Protein AF-A0A936SMM0-F1 (afdb_monomer)

Nearest PDB structures (foldseek):
  5tkv-assembly1_B  TM=9.166E-01  e=1.278E-22  Escherichia coli K-12
  2ad5-assembly3_B  TM=8.742E-01  e=2.600E-23  Escherichia coli K-12
  2v4u-assembly1_A  TM=8.951E-01  e=6.344E-23  Homo sapiens
  5u03-assembly1_A-1  TM=9.067E-01  e=3.119E-22  Homo sapiens
  6l6z-assembly1_C  TM=9.143E-01  e=3.034E-19  Drosophila melanogaster

Foldseek 3Di:
DPPCVLVVCLVALADEAEDDAADPCLVVLLVNLVSCLQLLRAYEYEAVGVQSNQQSCCCPQLVLVQEDDCRHPVPGPHHQKYFQCVLDVDPDPVSQWDFAKAKKAFDPPDPVCVLVVNDRMDIFGATGGMFGDVVCVVSSVVSAKDQGIAGPVRRGRAKIAGDCVSHVHGIYGNGDQVVVADPVRGRSSVVVSVCSSVVDDSVSSVVSSVVVVVVVPDDD

Mean predicted aligned error: 5.89 Å

Secondary structure (DSSP, 8-state):
--TTHHHHHTT-S-EEE----SSTTHHHHHHHHHHHHHHT--EEEETHHHHHHHHHHHHHTS--TT-EETTT-TT-SSEEEEEGGGTS---STTTT-EEEEEEEEEPTTSHHHHHTTT-SEEEEEEEESEEE-GGGHHHHHHTT-EEEEE-TTS--EEEEE--TTT-SSEEEESS-GGGT-BTTB--HHHHHHHHHHHHS-HHHHHHHHHHHHHTTS---

pLDDT: mean 89.73, std 15.36, range [29.89, 98.88]

Radius of gyration: 17.2 Å; Cα contacts (8 Å, |Δi|>4): 403; chains: 1; bounding box: 55×38×47 Å

Sequence (220 aa):
MKDDYENELQDYDAILVPGGFGKRGIGGMLRAIKYARRSGTPYFGICLGMQTACIEFARNVCGLRDADSTEFNEETPFPIIFKLRDLVDVEELGGTMRLGEWACELKQDTLAREVYHGASEIGERHRHRFEFNPEFREALEREGLVFSGISPDGKFIEIVELPRTTHPHFIACQFHPEYKSKPLDAHPLFTAFVAAAWGQPREERKSRARCFSRSHNGSC

Structure (mmCIF, N/CA/C/O backbone):
data_AF-A0A936SMM0-F1
#
_entry.id   AF-A0A936SMM0-F1
#
loop_
_atom_site.group_PDB
_atom_site.id
_atom_site.type_symbol
_atom_site.label_atom_id
_atom_site.label_alt_id
_atom_site.label_comp_id
_atom_site.label_asym_id
_atom_site.label_entity_id
_atom_site.label_seq_id
_atom_site.pdbx_PDB_ins_code
_atom_site.Cartn_x
_atom_site.Cartn_y
_atom_site.Cartn_z
_atom_site.occupancy
_atom_site.B_iso_or_equiv
_atom_site.auth_seq_id
_atom_site.auth_comp_id
_atom_site.auth_asym_id
_atom_site.auth_atom_id
_atom_site.pdbx_PDB_model_num
ATOM 1 N N . MET A 1 1 ? -4.233 -22.302 -6.893 1.00 52.56 1 MET A N 1
ATOM 2 C CA . MET A 1 1 ? -5.482 -21.890 -6.223 1.00 52.56 1 MET A CA 1
ATOM 3 C C . MET A 1 1 ? -6.562 -21.977 -7.281 1.00 52.56 1 MET A C 1
ATOM 5 O O . MET A 1 1 ? -6.322 -21.452 -8.363 1.00 52.56 1 MET A O 1
ATOM 9 N N . LYS A 1 2 ? -7.618 -22.755 -7.033 1.00 51.81 2 LYS A N 1
ATOM 10 C CA . LYS A 1 2 ? -8.730 -22.954 -7.976 1.00 51.81 2 LYS A CA 1
ATOM 11 C C . LYS A 1 2 ? -9.475 -21.622 -8.181 1.00 51.81 2 LYS A C 1
ATOM 13 O O . LYS A 1 2 ? -9.280 -20.700 -7.391 1.00 51.81 2 LYS A O 1
ATOM 18 N N . ASP A 1 3 ? -10.335 -21.537 -9.195 1.00 69.19 3 ASP A N 1
ATOM 19 C CA . ASP A 1 3 ? -11.170 -20.351 -9.479 1.00 69.19 3 ASP A CA 1
ATOM 20 C C . ASP A 1 3 ? -12.142 -19.980 -8.337 1.00 69.19 3 ASP A C 1
ATOM 22 O O . ASP A 1 3 ? -12.791 -18.943 -8.388 1.00 69.19 3 ASP A O 1
ATOM 26 N N . ASP A 1 4 ? -12.188 -20.781 -7.270 1.00 85.56 4 ASP A N 1
ATOM 27 C CA . ASP A 1 4 ? -13.086 -20.642 -6.123 1.00 85.56 4 ASP A CA 1
ATOM 28 C C . ASP A 1 4 ? -12.487 -19.887 -4.914 1.00 85.56 4 ASP A C 1
ATOM 30 O O . ASP A 1 4 ? -12.960 -19.990 -3.784 1.00 85.56 4 ASP A O 1
ATOM 34 N N . TYR A 1 5 ? -11.414 -19.120 -5.124 1.00 89.06 5 TYR A N 1
ATOM 35 C CA . TYR A 1 5 ? -10.705 -18.426 -4.038 1.00 89.06 5 TYR A CA 1
ATOM 36 C C . TYR A 1 5 ? -11.589 -17.444 -3.251 1.00 89.06 5 TYR A C 1
ATOM 38 O O . TYR A 1 5 ? -11.313 -17.169 -2.087 1.00 89.06 5 TYR A O 1
ATOM 46 N N . GLU A 1 6 ? -12.644 -16.901 -3.864 1.00 91.12 6 GLU A N 1
ATOM 47 C CA . GLU A 1 6 ? -13.581 -16.010 -3.172 1.00 91.12 6 GLU A CA 1
ATOM 48 C C . GLU A 1 6 ? -14.354 -16.763 -2.082 1.00 91.12 6 GLU A C 1
ATOM 50 O O . GLU A 1 6 ? -14.534 -16.228 -0.987 1.00 91.12 6 GLU A O 1
ATOM 55 N N . ASN A 1 7 ? -14.736 -18.022 -2.332 1.00 89.25 7 ASN A N 1
ATOM 56 C CA . ASN A 1 7 ? -15.405 -18.843 -1.329 1.00 89.25 7 ASN A CA 1
ATOM 57 C C . ASN A 1 7 ? -14.467 -19.259 -0.196 1.00 89.25 7 ASN A C 1
ATOM 59 O O . ASN A 1 7 ? -14.919 -19.358 0.941 1.00 89.25 7 ASN A O 1
ATOM 63 N N . GLU A 1 8 ? -13.181 -19.467 -0.484 1.00 90.62 8 GLU A N 1
ATOM 64 C CA . GLU A 1 8 ? -12.170 -19.730 0.546 1.00 90.62 8 GLU A CA 1
ATOM 65 C C . GLU A 1 8 ? -11.950 -18.496 1.438 1.00 90.62 8 GLU A C 1
ATOM 67 O O . GLU A 1 8 ? -11.775 -18.627 2.647 1.00 90.62 8 GLU A O 1
ATOM 72 N N . LEU A 1 9 ? -11.990 -17.286 0.866 1.00 93.12 9 LEU A N 1
ATOM 73 C CA . LEU A 1 9 ? -11.699 -16.044 1.589 1.00 93.12 9 LEU A CA 1
ATOM 74 C C . LEU A 1 9 ? -12.891 -15.468 2.372 1.00 93.12 9 LEU A C 1
ATOM 76 O O . LEU A 1 9 ? -12.686 -14.646 3.267 1.00 93.12 9 LEU A O 1
ATOM 80 N N . GLN A 1 10 ? -14.127 -15.882 2.073 1.00 90.62 10 GLN A N 1
ATOM 81 C CA . GLN A 1 10 ? -15.337 -15.266 2.639 1.00 90.62 10 GLN A CA 1
ATOM 82 C C . GLN A 1 10 ? -15.514 -15.420 4.151 1.00 90.62 10 GLN A C 1
ATOM 84 O O . GLN A 1 10 ? -16.249 -14.643 4.765 1.00 90.62 10 GLN A O 1
ATOM 89 N N . ASP A 1 11 ? -14.861 -16.415 4.746 1.00 90.56 11 ASP A N 1
ATOM 90 C CA . ASP A 1 11 ? -14.970 -16.705 6.175 1.00 90.56 11 ASP A CA 1
ATOM 91 C C . ASP A 1 11 ? -13.897 -16.002 7.020 1.00 90.56 11 ASP A C 1
ATOM 93 O O . ASP A 1 11 ? -13.930 -16.092 8.253 1.00 90.56 11 ASP A O 1
ATOM 97 N N . TYR A 1 12 ? -12.979 -15.268 6.380 1.00 93.38 12 TYR A N 1
ATOM 98 C CA . TYR A 1 12 ? -11.952 -14.478 7.053 1.00 93.38 12 TYR A CA 1
ATOM 99 C C . TYR A 1 12 ? -12.402 -13.034 7.272 1.00 93.38 12 TYR A C 1
ATOM 101 O O . TYR A 1 12 ? -12.940 -12.373 6.383 1.00 93.38 12 TYR A O 1
ATOM 109 N N . ASP A 1 13 ? -12.138 -12.523 8.474 1.00 94.69 13 ASP A N 1
ATOM 110 C CA . ASP A 1 13 ? -12.562 -11.179 8.868 1.00 94.69 13 ASP A CA 1
ATOM 111 C C . ASP A 1 13 ? -11.673 -10.068 8.296 1.00 94.69 13 ASP A C 1
ATOM 113 O O . ASP A 1 13 ? -12.108 -8.921 8.201 1.00 94.69 13 ASP A O 1
ATOM 117 N N . ALA A 1 14 ? -10.440 -10.394 7.922 1.00 96.94 14 ALA A N 1
ATOM 118 C CA . ALA A 1 14 ? -9.470 -9.460 7.376 1.00 96.94 14 ALA A CA 1
ATOM 119 C C . ALA A 1 14 ? -8.381 -10.208 6.599 1.00 96.94 14 ALA A C 1
ATOM 121 O O . ALA A 1 14 ? -8.152 -11.398 6.825 1.00 96.94 14 ALA A O 1
ATOM 122 N N . ILE A 1 15 ? -7.702 -9.506 5.694 1.00 98.31 15 ILE A N 1
ATOM 123 C CA . ILE A 1 15 ? -6.642 -10.053 4.846 1.00 98.31 15 ILE A CA 1
ATOM 124 C C . ILE A 1 15 ? -5.369 -9.239 5.050 1.00 98.31 15 ILE A C 1
ATOM 126 O O . ILE A 1 15 ? -5.356 -8.025 4.859 1.00 98.31 15 ILE A O 1
ATOM 130 N N . LEU A 1 16 ? -4.286 -9.932 5.397 1.00 98.62 16 LEU A N 1
ATOM 131 C CA . LEU A 1 16 ? -2.946 -9.365 5.458 1.00 98.62 16 LEU A CA 1
ATOM 132 C C . LEU A 1 16 ? -2.082 -9.987 4.364 1.00 98.62 16 LEU A C 1
ATOM 134 O O . LEU A 1 16 ? -2.004 -11.213 4.263 1.00 98.62 16 LEU A O 1
ATOM 138 N N . VAL A 1 17 ? -1.409 -9.152 3.571 1.00 98.50 17 VAL A N 1
ATOM 139 C CA . VAL A 1 17 ? -0.390 -9.601 2.612 1.00 98.50 17 VAL A CA 1
ATOM 140 C C . VAL A 1 17 ? 0.975 -9.118 3.104 1.00 98.50 17 VAL A C 1
ATOM 142 O O . VAL A 1 17 ? 1.215 -7.909 3.128 1.00 98.50 17 VAL A O 1
ATOM 145 N N . PRO A 1 18 ? 1.863 -10.033 3.532 1.00 96.75 18 PRO A N 1
ATOM 146 C CA . PRO A 1 18 ? 3.144 -9.665 4.118 1.00 96.75 18 PRO A CA 1
ATOM 147 C C . PRO A 1 18 ? 4.175 -9.299 3.042 1.00 96.75 18 PRO A C 1
ATOM 149 O O . PRO A 1 18 ? 3.933 -9.432 1.839 1.00 96.75 18 PRO A O 1
ATOM 152 N N . GLY A 1 19 ? 5.371 -8.920 3.494 1.00 91.38 19 GLY A N 1
ATOM 153 C CA . GLY A 1 19 ? 6.540 -8.828 2.626 1.00 91.38 19 GLY A CA 1
ATOM 154 C C . GLY A 1 19 ? 6.922 -10.182 2.010 1.00 91.38 19 GLY A C 1
ATOM 155 O O . GLY A 1 19 ? 6.577 -11.253 2.513 1.00 91.38 19 GLY A O 1
ATOM 156 N N . GLY A 1 20 ? 7.679 -10.140 0.918 1.00 90.38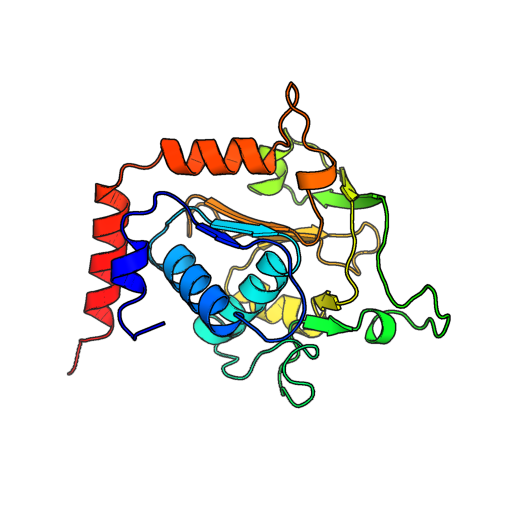 20 GLY A N 1
ATOM 157 C CA . GLY A 1 20 ? 8.155 -11.323 0.209 1.00 90.38 20 GLY A CA 1
ATOM 158 C C . GLY A 1 20 ? 9.122 -10.946 -0.908 1.00 90.38 20 GLY A C 1
ATOM 159 O O . GLY A 1 20 ? 9.423 -9.771 -1.090 1.00 90.38 20 GLY A O 1
ATOM 160 N N . PHE A 1 21 ? 9.610 -11.951 -1.639 1.00 84.44 21 PHE A N 1
ATOM 161 C CA . PHE A 1 21 ? 10.539 -11.768 -2.756 1.00 84.44 21 PHE A CA 1
ATOM 162 C C . PHE A 1 21 ? 10.242 -12.753 -3.889 1.00 84.44 21 PHE A C 1
ATOM 164 O O . PHE A 1 21 ? 9.930 -13.927 -3.649 1.00 84.44 21 PHE A O 1
ATOM 171 N N . GLY A 1 22 ? 10.424 -12.287 -5.121 1.00 86.06 22 GLY A N 1
ATOM 172 C CA . GLY A 1 22 ? 10.257 -13.057 -6.344 1.00 86.06 22 GLY A CA 1
ATOM 173 C C . GLY A 1 22 ? 8.802 -13.366 -6.711 1.00 86.06 22 GLY A C 1
ATOM 174 O O . GLY A 1 22 ? 7.856 -13.154 -5.962 1.00 86.06 22 GLY A O 1
ATOM 175 N N . LYS A 1 23 ? 8.622 -13.944 -7.903 1.00 88.75 23 LYS A N 1
ATOM 176 C CA . LYS A 1 23 ? 7.303 -14.125 -8.543 1.00 88.75 23 LYS A CA 1
ATOM 177 C C . LYS A 1 23 ? 6.370 -15.166 -7.908 1.00 88.75 23 LYS A C 1
ATOM 179 O O . LYS A 1 23 ? 5.214 -15.310 -8.313 1.00 88.75 23 LYS A O 1
ATOM 184 N N . ARG A 1 24 ? 6.859 -15.982 -6.971 1.00 91.62 24 ARG A N 1
ATOM 185 C CA . ARG A 1 24 ? 6.087 -17.117 -6.445 1.00 91.62 24 ARG A CA 1
ATOM 186 C C . ARG A 1 24 ? 4.979 -16.607 -5.525 1.00 91.62 24 ARG A C 1
ATOM 188 O O . ARG A 1 24 ? 5.256 -15.978 -4.517 1.00 91.62 24 ARG A O 1
ATOM 195 N N . GLY A 1 25 ? 3.729 -16.937 -5.843 1.00 91.75 25 GLY A N 1
ATOM 196 C CA . GLY A 1 25 ? 2.573 -16.572 -5.015 1.00 91.75 25 GLY A CA 1
ATOM 197 C C . GLY A 1 25 ? 1.920 -15.232 -5.368 1.00 91.75 25 GLY A C 1
ATOM 198 O O . GLY A 1 25 ? 0.798 -15.002 -4.923 1.00 91.75 25 GLY A O 1
ATOM 199 N N . ILE A 1 26 ? 2.527 -14.415 -6.241 1.00 95.31 26 ILE A N 1
ATOM 200 C CA . ILE A 1 26 ? 2.003 -13.095 -6.644 1.00 95.31 26 ILE A CA 1
ATOM 201 C C . ILE A 1 26 ? 0.570 -13.180 -7.176 1.00 95.31 26 ILE A C 1
ATOM 203 O O . ILE A 1 26 ? -0.305 -12.450 -6.724 1.00 95.31 26 ILE A O 1
ATOM 207 N N . GLY A 1 27 ? 0.272 -14.142 -8.057 1.00 94.88 27 GLY A N 1
ATOM 208 C CA . GLY A 1 27 ? -1.094 -14.324 -8.559 1.00 94.88 27 GLY A CA 1
ATOM 209 C C . GLY A 1 27 ? -2.122 -14.645 -7.462 1.00 94.88 27 GLY A C 1
ATOM 210 O O . GLY A 1 27 ? -3.296 -14.323 -7.609 1.00 94.88 27 GLY A O 1
ATOM 211 N N . GLY A 1 28 ? -1.704 -15.271 -6.356 1.00 95.44 28 GLY A N 1
ATOM 212 C CA . GLY A 1 28 ? -2.559 -15.490 -5.187 1.00 95.44 28 GLY A CA 1
ATOM 213 C C . GLY A 1 28 ? -2.786 -14.212 -4.385 1.00 95.44 28 GLY A C 1
ATOM 214 O O . GLY A 1 28 ? -3.931 -13.910 -4.058 1.00 95.44 28 GLY A O 1
ATOM 215 N N . MET A 1 29 ? -1.721 -13.440 -4.151 1.00 97.19 29 MET A N 1
ATOM 216 C CA . MET A 1 29 ? -1.789 -12.138 -3.478 1.00 97.19 29 MET A CA 1
ATOM 217 C C . MET A 1 29 ? -2.720 -11.180 -4.228 1.00 97.19 29 MET A C 1
ATOM 219 O O . MET A 1 29 ? -3.655 -10.660 -3.632 1.00 97.19 29 MET A O 1
ATOM 223 N N . LEU A 1 30 ? -2.554 -11.038 -5.549 1.00 97.69 30 LEU A N 1
ATOM 224 C CA . LEU A 1 30 ? -3.408 -10.180 -6.382 1.00 97.69 30 LEU A CA 1
ATOM 225 C C . LEU A 1 30 ? -4.894 -10.565 -6.292 1.00 97.69 30 LEU A C 1
ATOM 227 O O . LEU A 1 30 ? -5.758 -9.692 -6.242 1.00 97.69 30 LEU A O 1
ATOM 231 N N . ARG A 1 31 ? -5.213 -11.866 -6.231 1.00 96.69 31 ARG A N 1
ATOM 232 C CA . ARG A 1 31 ? -6.596 -12.336 -6.042 1.00 96.69 31 ARG A CA 1
ATOM 233 C C . ARG A 1 31 ? -7.140 -12.005 -4.652 1.00 96.69 31 ARG A C 1
ATOM 235 O O . ARG A 1 31 ? -8.274 -11.545 -4.550 1.00 96.69 31 ARG A O 1
ATOM 242 N N . ALA A 1 32 ? -6.340 -12.190 -3.602 1.00 97.62 32 ALA A N 1
ATOM 243 C CA . ALA A 1 32 ? -6.734 -11.850 -2.236 1.00 97.62 32 ALA A CA 1
ATOM 244 C C . ALA A 1 32 ? -6.964 -10.339 -2.061 1.00 97.62 32 ALA A C 1
ATOM 246 O O . ALA A 1 32 ? -7.954 -9.934 -1.456 1.00 97.62 32 ALA A O 1
ATOM 247 N N . ILE A 1 33 ? -6.107 -9.510 -2.661 1.00 98.44 33 ILE A N 1
ATOM 248 C CA . ILE A 1 33 ? -6.237 -8.047 -2.663 1.00 98.44 33 ILE A CA 1
ATOM 249 C C . ILE A 1 33 ? -7.505 -7.621 -3.402 1.00 98.44 33 ILE A C 1
ATOM 251 O O . ILE A 1 33 ? -8.305 -6.855 -2.865 1.00 98.44 33 ILE A O 1
ATOM 255 N N . LYS A 1 34 ? -7.735 -8.167 -4.605 1.00 98.00 34 LYS A N 1
ATOM 256 C CA . LYS A 1 34 ? -8.951 -7.903 -5.385 1.00 98.00 34 LYS A CA 1
ATOM 257 C C . LYS A 1 34 ? -10.208 -8.276 -4.604 1.00 98.00 34 LYS A C 1
ATOM 259 O O . LYS A 1 34 ? -11.184 -7.523 -4.622 1.00 98.00 34 LYS A O 1
ATOM 264 N N . TYR A 1 35 ? -10.193 -9.423 -3.922 1.00 97.12 35 TYR A N 1
ATOM 265 C CA . TYR A 1 35 ? -11.290 -9.835 -3.052 1.00 97.12 35 TYR A CA 1
ATOM 266 C C . TYR A 1 35 ? -11.498 -8.835 -1.913 1.00 97.12 35 TYR A C 1
ATOM 268 O O . TYR A 1 35 ? -12.619 -8.356 -1.742 1.00 97.12 35 TYR A O 1
ATOM 276 N N . ALA A 1 36 ? -10.437 -8.474 -1.181 1.00 97.44 36 ALA A N 1
ATOM 277 C CA . ALA A 1 36 ? -10.511 -7.526 -0.072 1.00 97.44 36 ALA A CA 1
ATOM 278 C C . ALA A 1 36 ? -11.126 -6.194 -0.524 1.00 97.44 36 ALA A C 1
ATOM 280 O O . ALA A 1 36 ? -12.197 -5.814 -0.052 1.00 97.44 36 ALA A O 1
ATOM 281 N N . ARG A 1 37 ? -10.542 -5.582 -1.564 1.00 97.75 37 ARG A N 1
ATOM 282 C CA . ARG A 1 37 ? -10.981 -4.302 -2.130 1.00 97.75 37 ARG A CA 1
ATOM 283 C C . ARG A 1 37 ? -12.451 -4.300 -2.551 1.00 97.75 37 ARG A C 1
ATOM 285 O O . ARG A 1 37 ? -13.145 -3.309 -2.349 1.00 97.75 37 ARG A O 1
ATOM 292 N N . ARG A 1 38 ? -12.931 -5.381 -3.173 1.00 95.31 38 ARG A N 1
ATOM 293 C CA . ARG A 1 38 ? -14.312 -5.461 -3.688 1.00 95.31 38 ARG A CA 1
ATOM 294 C C . ARG A 1 38 ? -15.336 -5.808 -2.612 1.00 95.31 38 ARG A C 1
ATOM 296 O O . ARG A 1 38 ? -16.468 -5.341 -2.679 1.00 95.31 38 ARG A O 1
ATOM 303 N N . SER A 1 39 ? -14.968 -6.649 -1.651 1.00 93.75 39 SER A N 1
ATOM 304 C CA . SER A 1 39 ? -15.873 -7.095 -0.582 1.00 93.75 39 SER A CA 1
ATOM 305 C C . SER A 1 39 ? -15.969 -6.095 0.571 1.00 93.75 39 SER A C 1
ATOM 307 O O . SER A 1 39 ? -16.943 -6.124 1.324 1.00 93.75 39 SER A O 1
ATOM 309 N N . GLY A 1 40 ? -14.991 -5.194 0.702 1.00 94.69 40 GLY A N 1
ATOM 310 C CA . GLY A 1 40 ? -14.854 -4.332 1.872 1.00 94.69 40 GLY A CA 1
ATOM 311 C C . GLY A 1 40 ? -14.151 -5.019 3.045 1.00 94.69 40 GLY A C 1
ATOM 312 O O . GLY A 1 40 ? -14.101 -4.440 4.130 1.00 94.69 40 GLY A O 1
ATOM 313 N N . THR A 1 41 ? -13.636 -6.241 2.863 1.00 96.06 41 THR A N 1
ATOM 314 C CA . THR A 1 41 ? -12.874 -6.943 3.899 1.00 96.06 41 THR A CA 1
ATOM 315 C C . THR A 1 41 ? -11.610 -6.146 4.233 1.00 96.06 41 THR A C 1
ATOM 317 O O . THR A 1 41 ? -10.827 -5.875 3.321 1.00 96.06 41 THR A O 1
ATOM 320 N N . PRO A 1 42 ? -11.383 -5.780 5.513 1.00 97.94 42 PRO A N 1
ATOM 321 C CA . PRO A 1 42 ? -10.187 -5.072 5.949 1.00 97.94 42 PRO A CA 1
ATOM 322 C C . PRO A 1 42 ? -8.902 -5.645 5.354 1.00 97.94 42 PRO A C 1
ATOM 324 O O . PRO A 1 42 ? -8.670 -6.854 5.410 1.00 97.94 42 PRO A O 1
ATOM 327 N N . TYR A 1 43 ? -8.076 -4.767 4.795 1.00 98.75 43 TYR A N 1
ATOM 328 C CA . TYR A 1 43 ? -6.829 -5.124 4.133 1.00 98.75 43 TYR A CA 1
ATOM 329 C C . TYR A 1 43 ? -5.644 -4.416 4.776 1.00 98.75 43 TYR A C 1
ATOM 331 O O . TYR A 1 43 ? -5.705 -3.204 5.003 1.00 98.75 43 TYR A O 1
ATOM 339 N N . PHE A 1 44 ? -4.564 -5.169 4.996 1.00 98.88 44 PHE A N 1
ATOM 340 C CA . PHE A 1 44 ? -3.264 -4.619 5.354 1.00 98.88 44 PHE A CA 1
ATOM 341 C C . PHE A 1 44 ? -2.138 -5.221 4.503 1.00 98.88 44 PHE A C 1
ATOM 343 O O . PHE A 1 44 ? -1.850 -6.417 4.583 1.00 98.88 44 PHE A O 1
ATOM 350 N N . GLY A 1 45 ? -1.496 -4.395 3.675 1.00 98.88 45 GLY A N 1
ATOM 351 C CA . GLY A 1 45 ? -0.330 -4.784 2.876 1.00 98.88 45 GLY A CA 1
ATOM 352 C C . GLY A 1 45 ? 0.986 -4.294 3.482 1.00 98.88 45 GLY A C 1
ATOM 353 O O . GLY A 1 45 ? 1.089 -3.128 3.848 1.00 98.88 45 GLY A O 1
ATOM 354 N N . ILE A 1 46 ? 2.002 -5.156 3.541 1.00 98.75 46 ILE A N 1
ATOM 355 C CA . ILE A 1 46 ? 3.340 -4.820 4.054 1.00 98.75 46 ILE A CA 1
ATOM 356 C C . ILE A 1 46 ? 4.377 -5.060 2.960 1.00 98.75 46 ILE A C 1
ATOM 358 O O . ILE A 1 46 ? 4.466 -6.172 2.439 1.00 98.75 46 ILE A O 1
ATOM 362 N N . CYS A 1 47 ? 5.193 -4.054 2.644 1.00 97.75 47 CYS A N 1
ATOM 363 C CA . CYS A 1 47 ? 6.267 -4.117 1.654 1.00 97.75 47 CYS A CA 1
ATOM 364 C C . CYS A 1 47 ? 5.738 -4.646 0.304 1.00 97.75 47 CYS A C 1
ATOM 366 O O . CYS A 1 47 ? 4.973 -3.958 -0.374 1.00 97.75 47 CYS A O 1
ATOM 368 N N . LEU A 1 48 ? 6.019 -5.904 -0.052 1.00 97.88 48 LEU A N 1
ATOM 369 C CA . LEU A 1 48 ? 5.436 -6.562 -1.230 1.00 97.88 48 LEU A CA 1
ATOM 370 C C . LEU A 1 48 ? 3.891 -6.505 -1.264 1.00 97.88 48 LEU A C 1
ATOM 372 O O . LEU A 1 48 ? 3.293 -6.428 -2.340 1.00 97.88 48 LEU A O 1
ATOM 376 N N . GLY A 1 49 ? 3.225 -6.501 -0.109 1.00 98.50 49 GLY A N 1
ATOM 377 C CA . GLY A 1 49 ? 1.777 -6.305 -0.018 1.00 98.50 49 GLY A CA 1
ATOM 378 C C . GLY A 1 49 ? 1.309 -4.926 -0.494 1.00 98.50 49 GLY A C 1
ATOM 379 O O . GLY A 1 49 ? 0.251 -4.824 -1.111 1.00 98.50 49 GLY A O 1
ATOM 380 N N . MET A 1 50 ? 2.092 -3.866 -0.281 1.00 98.69 50 MET A N 1
ATOM 381 C CA . MET A 1 50 ? 1.804 -2.550 -0.865 1.00 98.69 50 MET A CA 1
ATOM 382 C C . MET A 1 50 ? 2.036 -2.560 -2.371 1.00 98.69 50 MET A C 1
ATOM 384 O O . MET A 1 50 ? 1.170 -2.142 -3.137 1.00 98.69 50 MET A O 1
ATOM 388 N N . GLN A 1 51 ? 3.168 -3.114 -2.800 1.00 98.62 51 GLN A N 1
ATOM 389 C CA . GLN A 1 51 ? 3.538 -3.201 -4.211 1.00 98.62 51 GLN A CA 1
ATOM 390 C C . GLN A 1 51 ? 2.464 -3.922 -5.037 1.00 98.62 51 GLN A C 1
ATOM 392 O O . GLN A 1 51 ? 1.982 -3.418 -6.052 1.00 98.62 51 GLN A O 1
ATOM 397 N N . THR A 1 52 ? 2.028 -5.088 -4.561 1.00 98.62 52 THR A N 1
ATOM 398 C CA . THR A 1 52 ? 0.975 -5.873 -5.214 1.00 98.62 52 THR A CA 1
ATOM 399 C C . THR A 1 52 ? -0.406 -5.227 -5.104 1.00 98.62 52 THR A C 1
ATOM 401 O O . THR A 1 52 ? -1.224 -5.434 -5.999 1.00 98.62 52 THR A O 1
ATOM 404 N N . ALA A 1 53 ? -0.667 -4.397 -4.086 1.00 98.81 53 ALA A N 1
ATOM 405 C CA . ALA A 1 53 ? -1.899 -3.614 -4.009 1.00 98.81 53 ALA A CA 1
ATOM 406 C C . ALA A 1 53 ? -1.965 -2.533 -5.093 1.00 98.81 53 ALA A C 1
ATOM 408 O O . ALA A 1 53 ? -2.983 -2.423 -5.776 1.00 98.81 53 ALA A O 1
ATOM 409 N N . CYS A 1 54 ? -0.867 -1.809 -5.326 1.00 98.81 54 CYS A N 1
ATOM 410 C CA . CYS A 1 54 ? -0.777 -0.848 -6.427 1.00 98.81 54 CYS A CA 1
ATOM 411 C C . CYS A 1 54 ? -0.959 -1.535 -7.789 1.00 98.81 54 CYS A C 1
ATOM 413 O O . CYS A 1 54 ? -1.698 -1.035 -8.635 1.00 98.81 54 CYS A O 1
ATOM 415 N N . ILE A 1 55 ? -0.345 -2.709 -7.987 1.00 98.75 55 ILE A N 1
ATOM 416 C CA . ILE A 1 55 ? -0.504 -3.504 -9.216 1.00 98.75 55 ILE A CA 1
ATOM 417 C C . ILE A 1 55 ? -1.960 -3.963 -9.398 1.00 98.75 55 ILE A C 1
ATOM 419 O O . ILE A 1 55 ? -2.517 -3.824 -10.487 1.00 98.75 55 ILE A O 1
ATOM 423 N N . GLU A 1 56 ? -2.609 -4.496 -8.356 1.00 98.69 56 GLU A N 1
ATOM 424 C CA . GLU A 1 56 ? -4.018 -4.913 -8.435 1.00 98.69 56 GLU A CA 1
ATOM 425 C C . GLU A 1 56 ? -4.925 -3.744 -8.812 1.00 98.69 56 GLU A C 1
ATOM 427 O O . GLU A 1 56 ? -5.768 -3.898 -9.703 1.00 98.69 56 GLU A O 1
ATOM 432 N N . PHE A 1 57 ? -4.722 -2.587 -8.181 1.00 98.81 57 PHE A N 1
ATOM 433 C CA . PHE A 1 57 ? -5.510 -1.389 -8.430 1.00 98.81 57 PHE A CA 1
ATOM 434 C C . PHE A 1 57 ? -5.301 -0.862 -9.856 1.00 98.81 57 PHE A C 1
ATOM 436 O O . PHE A 1 57 ? -6.274 -0.607 -10.569 1.00 98.81 57 PHE A O 1
ATOM 443 N N . ALA A 1 58 ? -4.051 -0.798 -10.323 1.00 98.75 58 ALA A N 1
ATOM 444 C CA . ALA A 1 58 ? -3.722 -0.406 -11.692 1.00 98.75 58 ALA A CA 1
ATOM 445 C C . ALA A 1 58 ? -4.421 -1.307 -12.728 1.00 98.75 58 ALA A C 1
ATOM 447 O O . ALA A 1 58 ? -5.070 -0.812 -13.653 1.00 98.75 58 ALA A O 1
ATOM 448 N N . ARG A 1 59 ? -4.367 -2.633 -12.534 1.00 98.50 59 ARG A N 1
ATOM 449 C CA . ARG A 1 59 ? -4.984 -3.609 -13.449 1.00 98.50 59 ARG A CA 1
ATOM 450 C C . ARG A 1 59 ? -6.506 -3.543 -13.465 1.00 98.50 59 ARG A C 1
ATOM 452 O O . ARG A 1 59 ? -7.114 -3.643 -14.528 1.00 98.50 59 ARG A O 1
ATOM 459 N N . ASN A 1 60 ? -7.126 -3.457 -12.288 1.00 98.38 60 ASN A N 1
ATOM 460 C CA . ASN A 1 60 ? -8.562 -3.709 -12.132 1.00 98.38 60 ASN A CA 1
ATOM 461 C C . ASN A 1 60 ? -9.408 -2.440 -11.983 1.00 98.38 60 ASN A C 1
ATOM 463 O O . ASN A 1 60 ? -10.626 -2.535 -12.120 1.00 98.38 60 ASN A O 1
ATOM 467 N N . VAL A 1 61 ? -8.798 -1.294 -11.672 1.00 98.38 61 VAL A N 1
ATOM 468 C CA . VAL A 1 61 ? -9.494 -0.005 -11.536 1.00 98.38 61 VAL A CA 1
ATOM 469 C C . VAL A 1 61 ? -9.047 0.951 -12.636 1.00 98.38 61 VAL A C 1
ATOM 471 O O . VAL A 1 61 ? -9.885 1.445 -13.375 1.00 98.38 61 VAL A O 1
ATOM 474 N N . CYS A 1 62 ? -7.737 1.116 -12.833 1.00 98.19 62 CYS A N 1
ATOM 475 C CA . CYS A 1 62 ? -7.202 2.070 -13.816 1.00 98.19 62 CYS A CA 1
ATOM 476 C C . CYS A 1 62 ? -7.179 1.537 -15.262 1.00 98.19 62 CYS A C 1
ATOM 478 O O . CYS A 1 62 ? -6.780 2.247 -16.180 1.00 98.19 62 CYS A O 1
ATOM 480 N N . GLY A 1 63 ? -7.547 0.270 -15.486 1.00 97.38 63 GLY A N 1
ATOM 481 C CA . GLY A 1 63 ? -7.554 -0.350 -16.816 1.00 97.38 63 GLY A CA 1
ATOM 482 C C . GLY A 1 63 ? -6.170 -0.685 -17.391 1.00 97.38 63 GLY A C 1
ATOM 483 O O . GLY A 1 63 ? -6.085 -1.120 -18.541 1.00 97.38 63 GLY A O 1
ATOM 484 N N . LEU A 1 64 ? -5.095 -0.556 -16.606 1.00 97.94 64 LEU A N 1
ATOM 485 C CA . LEU A 1 64 ? -3.719 -0.889 -16.994 1.00 97.94 64 LEU A CA 1
ATOM 486 C C . LEU A 1 64 ? -3.494 -2.404 -16.879 1.00 97.94 64 LEU A C 1
ATOM 488 O O . LEU A 1 64 ? -2.814 -2.887 -15.978 1.00 97.94 64 LEU A O 1
ATOM 492 N N . ARG A 1 65 ? -4.142 -3.181 -17.753 1.00 95.94 65 ARG A N 1
ATOM 493 C CA . ARG A 1 65 ? -4.290 -4.646 -17.613 1.00 95.94 65 ARG A CA 1
ATOM 494 C C . ARG A 1 65 ? -2.970 -5.409 -17.454 1.00 95.94 65 ARG A C 1
ATOM 496 O O . ARG A 1 65 ? -2.937 -6.372 -16.691 1.00 95.94 65 ARG A O 1
ATOM 503 N N . ASP A 1 66 ? -1.909 -4.946 -18.110 1.00 97.00 66 ASP A N 1
ATOM 504 C CA . ASP A 1 66 ? -0.589 -5.590 -18.101 1.00 97.00 66 ASP A CA 1
ATOM 505 C C . ASP A 1 66 ? 0.386 -4.979 -17.084 1.00 97.00 66 ASP A C 1
ATOM 507 O O . ASP A 1 66 ? 1.570 -5.312 -17.089 1.00 97.00 66 ASP A O 1
ATOM 511 N N . ALA A 1 67 ? -0.101 -4.104 -16.196 1.00 98.25 67 ALA A N 1
ATOM 512 C CA . ALA A 1 67 ? 0.696 -3.464 -15.156 1.00 98.25 67 ALA A CA 1
ATOM 513 C C . ALA A 1 67 ? 1.387 -4.465 -14.243 1.00 98.25 67 ALA A C 1
ATOM 515 O O . ALA A 1 67 ? 0.732 -5.367 -13.740 1.00 98.25 67 ALA A O 1
ATOM 516 N N . ASP A 1 68 ? 2.682 -4.329 -13.985 1.00 97.88 68 ASP A N 1
ATOM 517 C CA . ASP A 1 68 ? 3.414 -5.279 -13.140 1.00 97.88 68 ASP A CA 1
ATOM 518 C C . ASP A 1 68 ? 4.593 -4.620 -12.409 1.00 97.88 68 ASP A C 1
ATOM 520 O O . ASP A 1 68 ? 4.836 -3.418 -12.529 1.00 97.88 68 ASP A O 1
ATOM 524 N N . SER A 1 69 ? 5.309 -5.426 -11.626 1.00 96.62 69 SER A N 1
ATOM 525 C CA . SER A 1 69 ? 6.644 -5.106 -11.135 1.00 96.62 69 SER A CA 1
ATOM 526 C C . SER A 1 69 ? 7.700 -5.57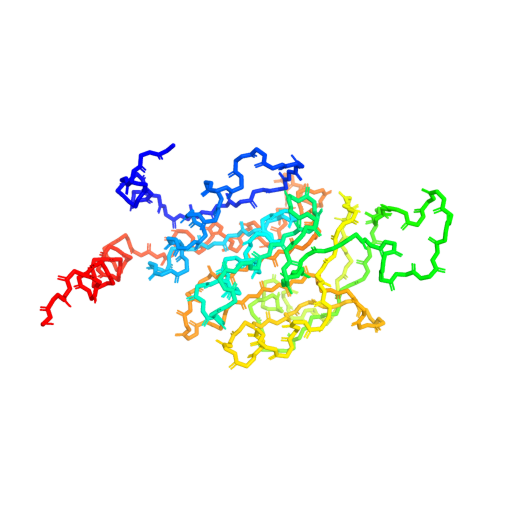0 -12.131 1.00 96.62 69 SER A C 1
ATOM 528 O O . SER A 1 69 ? 7.633 -6.709 -12.610 1.00 96.62 69 SER A O 1
ATOM 530 N N . THR A 1 70 ? 8.747 -4.771 -12.340 1.00 94.94 70 THR A N 1
ATOM 531 C CA . THR A 1 70 ? 9.939 -5.227 -13.075 1.00 94.94 70 THR A CA 1
ATOM 532 C C . THR A 1 70 ? 10.702 -6.334 -12.336 1.00 94.94 70 THR A C 1
ATOM 534 O O . THR A 1 70 ? 11.584 -6.963 -12.908 1.00 94.94 70 THR A O 1
ATOM 537 N N . GLU A 1 71 ? 10.352 -6.651 -11.083 1.00 93.38 71 GLU A N 1
ATOM 538 C CA . G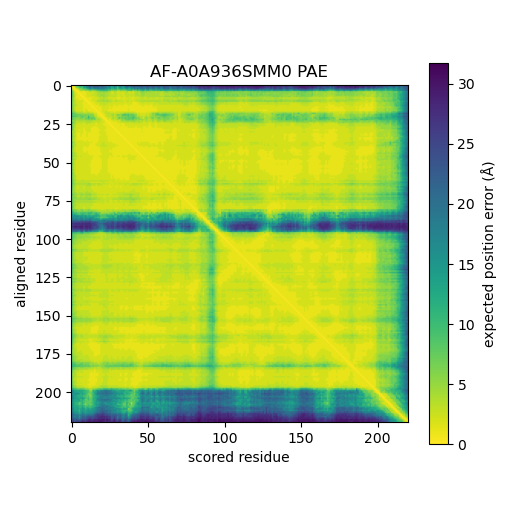LU A 1 71 ? 10.825 -7.869 -10.409 1.00 93.38 71 GLU A CA 1
ATOM 539 C C . GLU A 1 71 ? 10.249 -9.151 -11.036 1.00 93.38 71 GLU A C 1
ATOM 541 O O . GLU A 1 71 ? 10.899 -10.199 -11.036 1.00 93.38 71 GLU A O 1
ATOM 546 N N . PHE A 1 72 ? 9.008 -9.097 -11.529 1.00 92.00 72 PHE A N 1
ATOM 547 C CA . PHE A 1 72 ? 8.2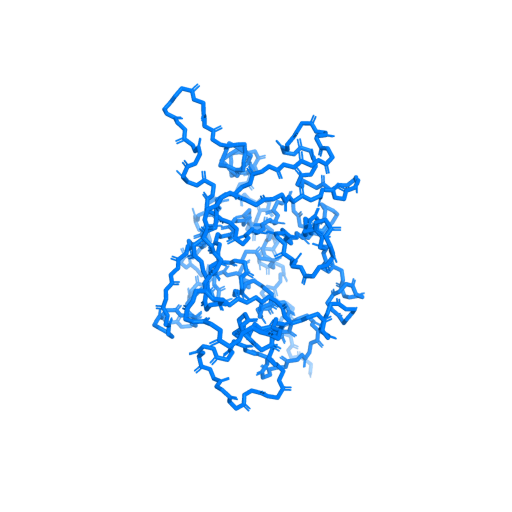60 -10.278 -11.979 1.00 92.00 72 PHE A CA 1
ATOM 548 C C . PHE A 1 72 ? 8.163 -10.357 -13.497 1.00 92.00 72 PHE A C 1
ATOM 550 O O . PHE A 1 72 ? 8.189 -11.461 -14.048 1.00 92.00 72 PHE A O 1
ATOM 557 N N . ASN A 1 73 ? 8.053 -9.199 -14.144 1.00 94.00 73 ASN A N 1
ATOM 558 C CA . ASN A 1 73 ? 7.949 -9.047 -15.582 1.00 94.00 73 ASN A CA 1
ATOM 559 C C . ASN A 1 73 ? 8.710 -7.786 -16.015 1.00 94.00 73 ASN A C 1
ATOM 561 O O . ASN A 1 73 ? 8.176 -6.683 -15.940 1.00 94.00 73 ASN A O 1
ATOM 565 N N . GLU A 1 74 ? 9.955 -7.946 -16.467 1.00 92.94 74 GLU A N 1
ATOM 566 C CA . GLU A 1 74 ? 10.780 -6.827 -16.953 1.00 92.94 74 GLU A CA 1
ATOM 567 C C . GLU A 1 74 ? 10.233 -6.203 -18.253 1.00 92.94 74 GLU A C 1
ATOM 569 O O . GLU A 1 74 ? 10.574 -5.067 -18.563 1.00 92.94 74 GLU A O 1
ATOM 574 N N . GLU A 1 75 ? 9.351 -6.898 -18.982 1.00 95.31 75 GLU A N 1
ATOM 575 C CA . GLU A 1 75 ? 8.777 -6.449 -20.261 1.00 95.31 75 GLU A CA 1
ATOM 576 C C . GLU A 1 75 ? 7.393 -5.790 -20.112 1.00 95.31 75 GLU A C 1
ATOM 578 O O . GLU A 1 75 ? 6.730 -5.505 -21.111 1.00 95.31 75 GLU A O 1
ATOM 583 N N . THR A 1 76 ? 6.907 -5.566 -18.882 1.00 96.81 76 THR A N 1
ATOM 584 C CA . THR A 1 76 ? 5.602 -4.916 -18.685 1.00 96.81 76 THR A CA 1
ATOM 585 C C . THR A 1 76 ? 5.585 -3.517 -19.317 1.00 96.81 76 THR A C 1
ATOM 587 O O . THR A 1 76 ? 6.490 -2.719 -19.067 1.00 96.81 76 THR A O 1
ATOM 590 N N . PRO A 1 77 ? 4.541 -3.163 -20.091 1.00 96.75 77 PRO A N 1
ATOM 591 C CA . PRO A 1 77 ? 4.392 -1.804 -20.602 1.00 96.75 77 PRO A CA 1
ATOM 592 C C . PRO A 1 77 ? 4.009 -0.800 -19.504 1.00 96.75 77 PRO A C 1
ATOM 594 O O . PRO A 1 77 ? 4.094 0.404 -19.733 1.00 96.75 77 PRO A O 1
ATOM 597 N N . PHE A 1 78 ? 3.580 -1.271 -18.324 1.00 98.00 78 PHE A N 1
ATOM 598 C CA . PHE A 1 78 ? 3.214 -0.413 -17.196 1.00 98.00 78 PHE A CA 1
ATOM 599 C C . PHE A 1 78 ? 3.949 -0.863 -15.919 1.00 98.00 78 PHE A C 1
ATOM 601 O O . PHE A 1 78 ? 3.371 -1.570 -15.085 1.00 98.00 78 PHE A O 1
ATOM 608 N N . PRO A 1 79 ? 5.233 -0.492 -15.756 1.00 97.31 79 PRO A N 1
ATOM 609 C CA . PRO A 1 79 ? 6.035 -0.861 -14.593 1.00 97.31 79 PRO A CA 1
ATOM 610 C C . PRO A 1 79 ? 5.615 -0.036 -13.373 1.00 97.31 79 PRO A C 1
ATOM 612 O O . PRO A 1 79 ? 6.240 0.967 -13.040 1.00 97.31 79 PRO A O 1
ATOM 615 N N . ILE A 1 80 ? 4.539 -0.457 -12.703 1.00 98.06 80 ILE A N 1
ATOM 616 C CA . ILE A 1 80 ? 4.017 0.196 -11.491 1.00 98.06 80 ILE A CA 1
ATOM 617 C C . ILE A 1 80 ? 5.054 0.161 -10.375 1.00 98.06 80 ILE A C 1
ATOM 619 O O . ILE A 1 80 ? 5.152 1.103 -9.594 1.00 98.06 80 ILE A O 1
ATOM 623 N N . ILE A 1 81 ? 5.806 -0.937 -10.301 1.00 97.50 81 ILE A N 1
ATOM 624 C CA . ILE A 1 81 ? 6.863 -1.158 -9.321 1.00 97.50 81 ILE A CA 1
ATOM 625 C C . ILE A 1 81 ? 8.166 -1.442 -10.072 1.00 97.50 81 ILE A C 1
ATOM 627 O O . ILE A 1 81 ? 8.188 -2.243 -11.007 1.00 97.50 81 ILE A O 1
ATOM 631 N N . PHE A 1 82 ? 9.258 -0.792 -9.684 1.00 94.00 82 PHE A N 1
ATOM 632 C CA . PHE A 1 82 ? 10.523 -0.842 -10.423 1.00 94.00 82 PHE A CA 1
ATOM 633 C C . PHE A 1 82 ? 11.746 -0.724 -9.509 1.00 94.00 82 PHE A C 1
ATOM 635 O O . PHE A 1 82 ? 11.609 -0.415 -8.326 1.00 94.00 82 PHE A O 1
ATOM 642 N N . LYS A 1 83 ? 12.945 -1.061 -10.009 1.00 88.44 83 LYS A N 1
ATOM 643 C CA . LYS A 1 83 ? 14.154 -1.127 -9.172 1.00 88.44 83 LYS A CA 1
ATOM 644 C C . LYS A 1 83 ? 14.539 0.283 -8.725 1.00 88.44 83 LYS A C 1
ATOM 646 O O . LYS A 1 83 ? 14.630 1.187 -9.541 1.00 88.44 83 LYS A O 1
ATOM 651 N N . LEU A 1 84 ? 14.860 0.440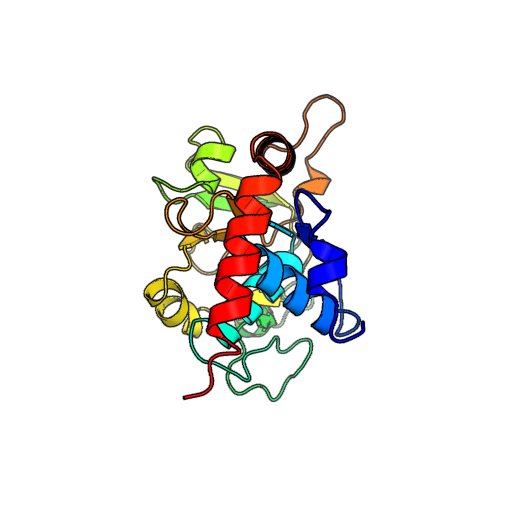 -7.440 1.00 80.25 84 LEU A N 1
ATOM 652 C CA . LEU A 1 84 ? 15.240 1.721 -6.831 1.00 80.25 84 LEU A CA 1
ATOM 653 C C . LEU A 1 84 ? 16.349 2.444 -7.609 1.00 80.25 84 LEU A C 1
ATOM 655 O O . LEU A 1 84 ? 16.265 3.647 -7.809 1.00 80.25 84 LEU A O 1
ATOM 659 N N . ARG A 1 85 ? 17.366 1.713 -8.076 1.00 75.06 85 ARG A N 1
ATOM 660 C CA . ARG A 1 85 ? 18.484 2.268 -8.862 1.00 75.06 85 ARG A CA 1
ATOM 661 C C . ARG A 1 85 ? 18.048 2.936 -10.173 1.00 75.06 85 ARG A C 1
ATOM 663 O O . ARG A 1 85 ? 18.814 3.687 -10.746 1.00 75.06 85 ARG A O 1
ATOM 670 N N . ASP A 1 86 ? 16.861 2.601 -10.671 1.00 69.19 86 ASP A N 1
ATOM 671 C CA . ASP A 1 86 ? 16.311 3.197 -11.884 1.00 69.19 86 ASP A CA 1
ATOM 672 C C . ASP A 1 86 ? 15.602 4.536 -11.544 1.00 69.19 86 ASP A C 1
ATOM 674 O O . ASP A 1 86 ? 15.291 5.314 -12.438 1.00 69.19 86 ASP A O 1
ATOM 678 N N . LEU A 1 87 ? 15.363 4.817 -10.250 1.00 66.19 87 LEU A N 1
ATOM 679 C CA . LEU A 1 87 ? 14.821 6.074 -9.709 1.00 66.19 87 LEU A CA 1
ATOM 680 C C . LEU A 1 87 ? 15.908 7.001 -9.141 1.00 66.19 87 LEU A C 1
ATOM 682 O O . LEU A 1 87 ? 15.734 8.219 -9.116 1.00 66.19 87 LEU A O 1
ATOM 686 N N . VAL A 1 88 ? 17.005 6.438 -8.629 1.00 67.88 88 VAL A N 1
ATOM 687 C CA . VAL A 1 88 ? 18.129 7.198 -8.070 1.00 67.88 88 VAL A CA 1
ATOM 688 C C . VAL A 1 88 ? 19.355 7.023 -8.962 1.00 67.88 88 VAL A C 1
ATOM 690 O O . VAL A 1 88 ? 19.780 5.896 -9.177 1.00 67.88 88 VAL A O 1
ATOM 693 N N . ASP A 1 89 ? 19.945 8.124 -9.442 1.00 62.69 89 ASP A N 1
ATOM 694 C CA . ASP A 1 89 ? 21.204 8.145 -10.216 1.00 62.69 89 ASP A CA 1
ATOM 695 C C . ASP A 1 89 ? 22.412 7.742 -9.339 1.00 62.69 89 ASP A C 1
ATOM 697 O O . ASP A 1 89 ? 23.334 8.520 -9.093 1.00 62.69 89 ASP A O 1
ATOM 701 N N . VAL A 1 90 ? 22.389 6.533 -8.773 1.00 55.75 90 VAL A N 1
ATOM 702 C CA . VAL A 1 90 ? 23.407 6.029 -7.849 1.00 55.75 90 VAL A CA 1
ATOM 703 C C . VAL A 1 90 ? 23.833 4.631 -8.288 1.00 55.75 90 VAL A C 1
ATOM 705 O O . VAL A 1 90 ? 23.146 3.641 -8.045 1.00 55.75 90 VAL A O 1
ATOM 708 N N . GLU A 1 91 ? 25.011 4.554 -8.910 1.00 51.78 91 GLU A N 1
ATOM 709 C CA . GLU A 1 91 ? 25.637 3.303 -9.368 1.00 51.78 91 GLU A CA 1
ATOM 710 C C . GLU A 1 91 ? 26.324 2.500 -8.244 1.00 51.78 91 GLU A C 1
ATOM 712 O O . GLU A 1 91 ? 26.782 1.377 -8.468 1.00 51.78 91 GLU A O 1
ATOM 717 N N . GLU A 1 92 ? 26.418 3.033 -7.020 1.00 48.72 92 GLU A N 1
ATOM 718 C CA . GLU A 1 92 ? 27.096 2.329 -5.929 1.00 48.72 92 GLU A CA 1
ATOM 719 C C . GLU A 1 92 ? 26.328 1.082 -5.461 1.00 48.72 92 GLU A C 1
ATOM 721 O O . GLU A 1 92 ? 25.109 1.088 -5.285 1.00 48.72 92 GLU A O 1
ATOM 726 N N . LEU A 1 93 ? 27.068 0.011 -5.149 1.00 43.84 93 LEU A N 1
ATOM 727 C CA . LEU A 1 93 ? 26.560 -1.282 -4.657 1.00 43.84 93 LEU A CA 1
ATOM 728 C C . LEU A 1 93 ? 25.601 -1.158 -3.445 1.00 43.84 93 LEU A C 1
ATOM 730 O O . LEU A 1 93 ? 24.760 -2.039 -3.239 1.00 43.84 93 LEU A O 1
ATOM 734 N N . GLY A 1 94 ? 25.683 -0.059 -2.680 1.00 46.91 94 GLY A N 1
ATOM 735 C CA . GLY A 1 94 ? 24.785 0.293 -1.570 1.00 46.91 94 GLY A CA 1
ATOM 736 C C . GLY A 1 94 ? 23.470 0.989 -1.965 1.00 46.91 94 GLY A C 1
ATOM 737 O O . GLY A 1 94 ? 22.490 0.852 -1.239 1.00 46.91 94 GLY A O 1
ATOM 738 N N . GLY A 1 95 ? 23.390 1.642 -3.132 1.00 55.59 95 GLY A N 1
ATOM 739 C CA . GLY A 1 95 ? 22.178 2.301 -3.661 1.00 55.59 95 GLY A CA 1
ATOM 740 C C . GLY A 1 95 ? 21.103 1.330 -4.167 1.00 55.59 95 GLY A C 1
ATOM 741 O O . GLY A 1 95 ? 20.052 1.727 -4.659 1.00 55.59 95 GLY A O 1
ATOM 742 N N . THR A 1 96 ? 21.354 0.027 -4.037 1.00 69.44 96 THR A N 1
ATOM 743 C CA . THR A 1 96 ? 20.497 -1.040 -4.562 1.00 69.44 96 THR A CA 1
ATOM 744 C C . THR A 1 96 ? 19.428 -1.522 -3.579 1.00 69.44 96 THR A C 1
ATOM 746 O O . THR A 1 96 ? 18.689 -2.451 -3.915 1.00 69.44 96 THR A O 1
ATOM 749 N N . MET A 1 97 ? 19.376 -0.976 -2.357 1.00 84.00 97 MET A N 1
ATOM 750 C CA . MET A 1 97 ? 18.433 -1.378 -1.308 1.00 84.00 97 MET A CA 1
ATOM 751 C C . MET A 1 97 ? 18.172 -0.235 -0.324 1.00 84.00 97 MET A C 1
ATOM 753 O O . MET A 1 97 ? 19.108 0.316 0.251 1.00 84.00 97 MET A O 1
ATOM 757 N N . ARG A 1 98 ? 16.898 0.042 -0.039 1.00 90.38 98 ARG A N 1
ATOM 758 C CA . ARG A 1 98 ? 16.504 0.921 1.059 1.00 90.38 98 ARG A CA 1
ATOM 759 C C . ARG A 1 98 ? 16.479 0.128 2.359 1.00 90.38 98 ARG A C 1
ATOM 761 O O . ARG A 1 98 ? 15.715 -0.830 2.504 1.00 90.38 98 ARG A O 1
ATOM 768 N N . LEU A 1 99 ? 17.361 0.497 3.285 1.00 91.50 99 LEU A N 1
ATOM 769 C CA . LEU A 1 99 ? 17.585 -0.210 4.544 1.00 91.50 99 LEU A CA 1
ATOM 770 C C . LEU A 1 99 ? 17.612 0.773 5.714 1.00 91.50 99 LEU A C 1
ATOM 772 O O . LEU A 1 99 ? 18.188 1.851 5.600 1.00 91.50 99 LEU A O 1
ATOM 776 N N . GLY A 1 100 ? 17.047 0.377 6.852 1.00 93.50 100 GLY A N 1
ATOM 777 C CA . GLY A 1 100 ? 17.090 1.181 8.075 1.00 93.50 100 GLY A CA 1
ATOM 778 C C . GLY A 1 100 ? 15.846 2.038 8.253 1.00 93.50 100 GLY A C 1
ATOM 779 O O . GLY A 1 100 ? 14.814 1.732 7.668 1.00 93.50 100 GLY A O 1
ATOM 780 N N . GLU A 1 101 ? 15.929 3.045 9.116 1.00 96.31 101 GLU A N 1
ATOM 781 C CA . GLU A 1 101 ? 14.813 3.941 9.429 1.00 96.31 101 GLU A CA 1
ATOM 782 C C . GLU A 1 101 ? 14.782 5.134 8.471 1.00 96.31 101 GLU A C 1
ATOM 784 O O . GLU A 1 101 ? 15.823 5.735 8.211 1.00 96.31 101 GLU A O 1
ATOM 789 N N . TRP A 1 102 ? 13.602 5.446 7.938 1.00 96.12 102 TRP A N 1
ATOM 790 C CA . TRP A 1 102 ? 13.370 6.533 6.986 1.00 96.12 102 TRP A CA 1
ATOM 791 C C . TRP A 1 102 ? 12.129 7.327 7.390 1.00 96.12 102 TRP A C 1
ATOM 793 O O . TRP A 1 102 ? 11.170 6.758 7.913 1.00 96.12 102 TRP A O 1
ATOM 803 N N . ALA A 1 103 ? 12.162 8.637 7.146 1.00 97.69 103 ALA A N 1
ATOM 804 C CA . ALA A 1 103 ? 11.039 9.525 7.410 1.00 97.69 103 ALA A CA 1
ATOM 805 C C . ALA A 1 103 ? 9.920 9.343 6.372 1.00 97.69 103 ALA A C 1
ATOM 807 O O . ALA A 1 103 ? 10.182 9.110 5.190 1.00 97.69 103 ALA A O 1
ATOM 808 N N . CYS A 1 104 ? 8.680 9.487 6.825 1.00 98.44 104 CYS A N 1
ATOM 809 C CA . CYS A 1 104 ? 7.467 9.431 6.024 1.00 98.44 104 CYS A CA 1
ATOM 810 C C . CYS A 1 104 ? 6.517 10.539 6.491 1.00 98.44 104 CYS A C 1
ATOM 812 O O . CYS A 1 104 ? 6.023 10.513 7.621 1.00 98.44 104 CYS A O 1
ATOM 814 N N . GLU A 1 105 ? 6.234 11.493 5.613 1.00 98.75 105 GLU A N 1
ATOM 815 C CA . GLU A 1 105 ? 5.243 12.542 5.822 1.00 98.75 105 GLU A CA 1
ATOM 816 C C . GLU A 1 105 ? 3.837 11.996 5.577 1.00 98.75 105 GLU A C 1
ATOM 818 O O . GLU A 1 105 ? 3.565 11.371 4.550 1.00 98.75 105 GLU A O 1
ATOM 823 N N . LEU A 1 106 ? 2.929 12.241 6.523 1.00 98.81 106 LEU A N 1
ATOM 824 C CA . LEU A 1 106 ? 1.556 11.751 6.482 1.00 98.81 106 LEU A CA 1
ATOM 825 C C . LEU A 1 106 ? 0.587 12.843 6.032 1.00 98.81 106 LEU A C 1
ATOM 827 O O . LEU A 1 106 ? 0.440 13.888 6.680 1.00 98.81 106 LEU A O 1
ATOM 831 N N . LYS A 1 107 ? -0.153 12.564 4.959 1.00 98.38 107 LYS A N 1
ATOM 832 C CA . LYS A 1 107 ? -1.182 13.457 4.418 1.00 98.38 107 LYS A CA 1
ATOM 833 C C . LYS A 1 107 ? -2.316 13.661 5.432 1.00 98.38 107 LYS A C 1
ATOM 835 O O . LYS A 1 107 ? -2.743 12.718 6.098 1.00 98.38 107 LYS A O 1
ATOM 840 N N . GLN A 1 108 ? -2.807 14.894 5.559 1.00 98.00 108 GLN A N 1
ATOM 841 C CA . GLN A 1 108 ? -3.969 15.210 6.402 1.00 98.00 108 GLN A CA 1
ATOM 842 C C . GLN A 1 108 ? -5.222 14.452 5.941 1.00 98.00 108 GLN A C 1
ATOM 844 O O . GLN A 1 108 ? -5.329 14.076 4.776 1.00 98.00 108 GLN A O 1
ATOM 849 N N . ASP A 1 109 ? -6.155 14.237 6.870 1.00 96.62 109 ASP A N 1
ATOM 850 C CA . ASP A 1 109 ? -7.458 13.607 6.615 1.00 96.62 109 ASP A CA 1
ATOM 851 C C . ASP A 1 109 ? -7.379 12.190 6.009 1.00 96.62 109 ASP A C 1
ATOM 853 O O . ASP A 1 109 ? -8.251 11.769 5.250 1.00 96.62 109 ASP A O 1
ATOM 857 N N . THR A 1 110 ? -6.329 11.439 6.360 1.00 98.38 110 THR A N 1
ATOM 858 C CA . THR A 1 110 ? -6.112 10.044 5.939 1.00 98.38 110 THR A CA 1
ATOM 859 C C . THR A 1 110 ? -6.262 9.059 7.093 1.00 98.38 110 THR A C 1
ATOM 861 O O . THR A 1 110 ? -6.058 9.404 8.262 1.00 98.38 110 THR A O 1
ATOM 864 N N . LEU A 1 111 ? -6.575 7.804 6.765 1.00 98.31 111 LEU A N 1
ATOM 865 C CA . LEU A 1 111 ? -6.573 6.702 7.724 1.00 98.31 111 LEU A CA 1
ATOM 866 C C . LEU A 1 111 ? -5.178 6.527 8.330 1.00 98.31 111 LEU A C 1
ATOM 868 O O . LEU A 1 111 ? -5.067 6.359 9.541 1.00 98.31 111 LEU A O 1
ATOM 872 N N . ALA A 1 112 ? -4.113 6.620 7.528 1.00 98.50 112 ALA A N 1
ATOM 873 C CA . ALA A 1 112 ? -2.743 6.573 8.034 1.00 98.50 112 ALA A CA 1
ATOM 874 C C . ALA A 1 112 ? -2.500 7.624 9.133 1.00 98.50 112 ALA A C 1
ATOM 876 O O . ALA A 1 112 ? -2.026 7.289 10.219 1.00 98.50 112 ALA A O 1
ATOM 877 N N . ARG A 1 113 ? -2.891 8.883 8.897 1.00 98.38 113 ARG A N 1
ATOM 878 C CA . ARG A 1 113 ? -2.761 9.973 9.878 1.00 98.38 113 ARG A CA 1
ATOM 879 C C . ARG A 1 113 ? -3.541 9.696 11.165 1.00 98.38 113 ARG A C 1
ATOM 881 O O . ARG A 1 113 ? -3.039 9.980 12.251 1.00 98.38 113 ARG A O 1
ATOM 888 N N . GLU A 1 114 ? -4.744 9.136 11.051 1.00 98.12 114 GLU A N 1
ATOM 889 C CA . GLU A 1 114 ? -5.583 8.732 12.188 1.00 98.12 114 GLU A CA 1
ATOM 89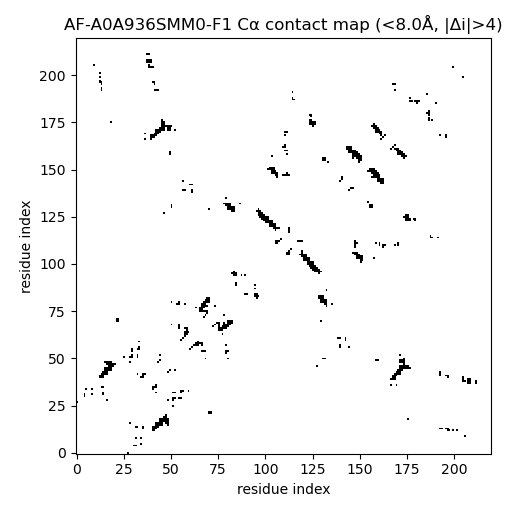0 C C . GLU A 1 114 ? -4.915 7.615 13.008 1.00 98.12 114 GLU A C 1
ATOM 892 O O . GLU A 1 114 ? -4.790 7.727 14.230 1.00 98.12 114 GLU A O 1
ATOM 897 N N . VAL A 1 115 ? -4.417 6.574 12.331 1.00 98.19 115 VAL A N 1
ATOM 898 C CA . VAL A 1 115 ? -3.730 5.428 12.948 1.00 98.19 115 VAL A CA 1
ATOM 899 C C . VAL A 1 115 ? -2.482 5.866 13.713 1.00 98.19 115 VAL A C 1
ATOM 901 O O . VAL A 1 115 ? -2.226 5.360 14.802 1.00 98.19 115 VAL A O 1
ATOM 904 N N . TYR A 1 116 ? -1.743 6.845 13.191 1.00 98.44 116 TYR A N 1
ATOM 905 C CA . TYR A 1 116 ? -0.583 7.445 13.856 1.00 98.44 116 TYR A CA 1
ATOM 906 C C . TYR A 1 116 ? -0.941 8.644 14.754 1.00 98.44 116 TYR A C 1
ATOM 908 O O . TYR A 1 116 ? -0.111 9.521 14.998 1.00 98.44 116 TYR A O 1
ATOM 916 N N . HIS A 1 117 ? -2.174 8.698 15.267 1.00 97.69 117 HIS A N 1
ATOM 917 C CA . HIS A 1 117 ? -2.617 9.663 16.281 1.00 97.69 117 HIS A CA 1
ATOM 918 C C . HIS A 1 117 ? -2.393 11.139 15.898 1.00 97.69 117 HIS A C 1
ATOM 920 O O . HIS A 1 117 ? -2.112 11.981 16.750 1.00 97.69 117 HIS A O 1
ATOM 926 N N . GLY A 1 118 ? -2.514 11.467 14.610 1.00 98.19 118 GLY A N 1
ATOM 927 C CA . GLY A 1 118 ? -2.384 12.832 14.100 1.00 98.19 118 GLY A CA 1
ATOM 928 C C . GLY A 1 118 ? -0.955 13.276 13.764 1.00 98.19 118 GLY A C 1
ATOM 929 O O . GLY A 1 118 ? -0.786 14.414 13.310 1.00 98.19 118 GLY A O 1
ATOM 930 N N . ALA A 1 119 ? 0.060 12.418 13.913 1.00 98.31 119 ALA A N 1
ATOM 931 C CA . ALA A 1 119 ? 1.456 12.744 13.601 1.00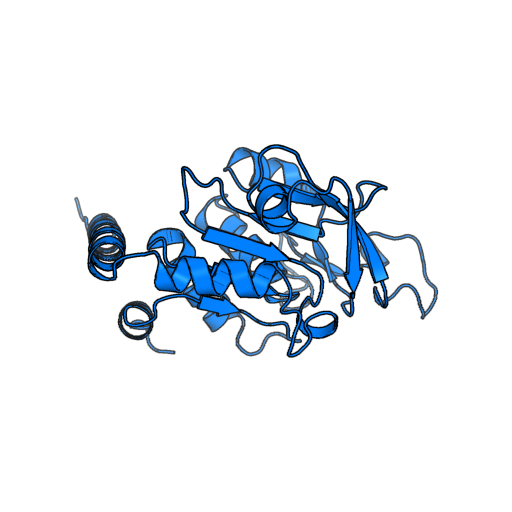 98.31 119 ALA A CA 1
ATOM 932 C C . ALA A 1 119 ? 1.643 13.173 12.135 1.00 98.31 119 ALA A C 1
ATOM 934 O O . ALA A 1 119 ? 1.166 12.494 11.234 1.00 98.31 119 ALA A O 1
ATOM 935 N N . SER A 1 120 ? 2.319 14.297 11.875 1.00 98.12 120 SER A N 1
ATOM 936 C CA . SER A 1 120 ? 2.616 14.754 10.503 1.00 98.12 120 SER A CA 1
ATOM 937 C C . SER A 1 120 ? 3.747 14.007 9.831 1.00 98.12 120 SER A C 1
ATOM 939 O O . SER A 1 120 ? 3.782 13.956 8.609 1.00 98.12 120 SER A O 1
ATOM 941 N N . GLU A 1 121 ? 4.645 13.444 10.621 1.00 98.38 121 GLU A N 1
ATOM 942 C CA . GLU A 1 121 ? 5.806 12.707 10.159 1.00 98.38 121 GLU A CA 1
ATOM 943 C C . GLU A 1 121 ? 6.030 11.528 11.102 1.00 98.38 121 GLU A C 1
ATOM 945 O O . GLU A 1 121 ? 5.803 11.632 12.313 1.00 98.38 121 GLU A O 1
ATOM 950 N N . ILE A 1 122 ? 6.453 10.404 10.536 1.00 98.50 122 ILE A N 1
ATOM 951 C CA . ILE A 1 122 ? 6.828 9.187 11.254 1.00 98.50 122 ILE A CA 1
ATOM 952 C C . ILE A 1 122 ? 8.171 8.675 10.721 1.00 98.50 122 ILE A C 1
ATOM 954 O O . ILE A 1 122 ? 8.535 8.958 9.584 1.00 98.50 122 ILE A O 1
ATOM 958 N N . GLY A 1 123 ? 8.892 7.889 11.522 1.00 98.12 123 GLY A N 1
ATOM 959 C CA . GLY A 1 123 ? 10.099 7.176 11.091 1.00 98.12 123 GLY A CA 1
ATOM 960 C C . GLY A 1 123 ? 9.853 5.673 11.057 1.00 98.12 123 GLY A C 1
ATOM 961 O O . GLY A 1 123 ? 9.500 5.103 12.086 1.00 98.12 123 GLY A O 1
ATOM 962 N N . GLU A 1 124 ? 10.027 5.011 9.915 1.00 98.38 124 GLU A N 1
ATOM 963 C CA . GLU A 1 124 ? 9.719 3.584 9.752 1.00 98.38 124 GLU A CA 1
ATOM 964 C C . GLU A 1 124 ? 10.851 2.792 9.101 1.00 98.38 124 GLU A C 1
ATOM 966 O O . GLU A 1 124 ? 11.724 3.342 8.430 1.00 98.38 124 GLU A O 1
ATOM 971 N N . ARG A 1 125 ? 10.887 1.474 9.350 1.00 97.62 125 ARG A N 1
ATOM 972 C CA . ARG A 1 125 ? 12.027 0.633 8.952 1.00 97.62 125 ARG A CA 1
ATOM 973 C C . ARG A 1 125 ? 11.808 -0.060 7.613 1.00 97.62 125 ARG A C 1
ATOM 975 O O . ARG A 1 125 ? 10.860 -0.819 7.445 1.00 97.62 125 ARG A O 1
ATOM 982 N N . HIS A 1 126 ? 12.756 0.111 6.697 1.00 96.44 126 HIS A N 1
ATOM 983 C CA . HIS A 1 126 ? 12.736 -0.460 5.352 1.00 96.44 126 HIS A CA 1
ATOM 984 C C . HIS A 1 126 ? 13.773 -1.562 5.169 1.00 96.44 126 HIS A C 1
ATOM 986 O O . HIS A 1 126 ? 14.822 -1.579 5.825 1.00 96.44 126 HIS A O 1
ATOM 992 N N . ARG A 1 127 ? 13.456 -2.488 4.257 1.00 94.12 127 ARG A N 1
ATOM 993 C CA . ARG A 1 127 ? 14.362 -3.526 3.757 1.00 94.12 127 ARG A CA 1
ATOM 994 C C . ARG A 1 127 ? 13.881 -4.053 2.401 1.00 94.12 127 ARG A C 1
ATOM 996 O O . ARG A 1 127 ? 13.440 -5.195 2.288 1.00 94.12 127 ARG A O 1
ATOM 1003 N N . HIS A 1 128 ? 13.956 -3.222 1.369 1.00 93.69 128 HIS A N 1
ATOM 1004 C CA . HIS A 1 128 ? 13.473 -3.565 0.026 1.00 93.69 128 HIS A CA 1
ATOM 1005 C C . HIS A 1 128 ? 14.323 -2.885 -1.063 1.00 93.69 128 HIS A C 1
ATOM 1007 O O . HIS A 1 128 ? 15.221 -2.103 -0.759 1.00 93.69 128 HIS A O 1
ATOM 1013 N N . ARG A 1 129 ? 14.103 -3.247 -2.331 1.00 93.12 129 ARG A N 1
ATOM 1014 C CA . ARG A 1 129 ? 14.902 -2.773 -3.483 1.00 93.12 129 ARG A CA 1
ATOM 1015 C C . ARG A 1 129 ? 14.064 -2.167 -4.605 1.00 93.12 129 ARG A C 1
ATOM 1017 O O . ARG A 1 129 ? 14.623 -1.760 -5.621 1.00 93.12 129 ARG A O 1
ATOM 1024 N N . PHE A 1 130 ? 12.747 -2.190 -4.453 1.00 94.62 130 PHE A N 1
ATOM 1025 C CA . PHE A 1 130 ? 11.798 -1.837 -5.495 1.00 94.62 130 PHE A CA 1
ATOM 1026 C C . PHE A 1 130 ? 10.858 -0.774 -4.961 1.00 94.62 130 PHE A C 1
ATOM 1028 O O . PHE A 1 130 ? 10.376 -0.908 -3.842 1.00 94.62 130 PHE A O 1
ATOM 1035 N N . GLU A 1 131 ? 10.587 0.237 -5.772 1.00 96.19 131 GLU A N 1
ATOM 1036 C CA . GLU A 1 131 ? 9.759 1.384 -5.422 1.00 96.19 131 GLU A CA 1
ATOM 1037 C C . GLU A 1 131 ? 8.570 1.508 -6.361 1.00 96.19 131 GLU A C 1
ATOM 1039 O O . GLU A 1 131 ? 8.531 0.894 -7.425 1.00 96.19 131 GLU A O 1
ATOM 1044 N N . PHE A 1 132 ? 7.591 2.311 -5.959 1.00 97.62 132 PHE A N 1
ATOM 1045 C CA . PHE A 1 132 ? 6.520 2.737 -6.848 1.00 97.62 132 PHE A CA 1
ATOM 1046 C C . PHE A 1 132 ? 7.056 3.692 -7.918 1.00 97.62 132 PHE A C 1
ATOM 1048 O O . PHE A 1 132 ? 7.774 4.630 -7.580 1.00 97.62 132 PHE A O 1
ATOM 1055 N N . ASN A 1 133 ? 6.684 3.483 -9.182 1.00 96.75 133 ASN A N 1
ATOM 1056 C CA . ASN A 1 133 ? 7.046 4.371 -10.284 1.00 96.75 133 ASN A CA 1
ATOM 1057 C C . ASN A 1 133 ? 6.191 5.655 -10.257 1.00 96.75 133 ASN A C 1
ATOM 1059 O O . ASN A 1 133 ? 4.983 5.581 -10.517 1.00 96.75 133 ASN A O 1
ATOM 1063 N N . PRO A 1 134 ? 6.790 6.838 -9.995 1.00 94.00 134 PRO A N 1
ATOM 1064 C CA . PRO A 1 134 ? 6.058 8.099 -9.894 1.00 94.00 134 PRO A CA 1
ATOM 1065 C C . PRO A 1 134 ? 5.250 8.475 -11.143 1.00 94.00 134 PRO A C 1
ATOM 1067 O O . PRO A 1 134 ? 4.249 9.177 -11.010 1.00 94.00 134 PRO A O 1
ATOM 1070 N N . GLU A 1 135 ? 5.617 7.979 -12.330 1.00 95.31 135 GLU A N 1
ATOM 1071 C CA . GLU A 1 135 ? 4.888 8.221 -13.586 1.00 95.31 135 GLU A CA 1
ATOM 1072 C C . GLU A 1 135 ? 3.423 7.765 -13.520 1.00 95.31 135 GLU A C 1
ATOM 1074 O O . GLU A 1 135 ? 2.549 8.352 -14.157 1.00 95.31 135 GLU A O 1
ATOM 1079 N N . PHE A 1 136 ? 3.128 6.744 -12.710 1.00 97.69 136 PHE A N 1
ATOM 1080 C CA . PHE A 1 136 ? 1.780 6.194 -12.567 1.00 97.69 136 PHE A CA 1
ATOM 1081 C C . PHE A 1 136 ? 0.987 6.824 -11.423 1.00 97.69 136 PHE A C 1
ATOM 1083 O O . PHE A 1 136 ? -0.194 6.511 -11.257 1.00 97.69 136 PHE A O 1
ATOM 1090 N N . ARG A 1 137 ? 1.596 7.719 -10.636 1.00 97.00 137 ARG A N 1
ATOM 1091 C CA . ARG A 1 137 ? 0.951 8.320 -9.464 1.00 97.00 137 ARG A CA 1
ATOM 1092 C C . ARG A 1 137 ? -0.356 9.007 -9.836 1.00 97.00 137 ARG A C 1
ATOM 1094 O O . ARG A 1 137 ? -1.395 8.683 -9.271 1.00 97.00 137 ARG A O 1
ATOM 1101 N N . GLU A 1 138 ? -0.308 9.910 -10.812 1.00 97.44 138 GLU A N 1
ATOM 1102 C CA . GLU A 1 138 ? -1.470 10.714 -11.199 1.00 97.44 138 GLU A CA 1
ATOM 1103 C C . GLU A 1 138 ? -2.617 9.836 -11.721 1.00 97.44 138 GLU A C 1
ATOM 1105 O O . GLU A 1 138 ? -3.782 10.063 -11.396 1.00 97.44 138 GLU A O 1
ATOM 1110 N N . ALA A 1 139 ? -2.293 8.795 -12.496 1.00 97.88 139 ALA A N 1
ATOM 1111 C CA . ALA A 1 139 ? -3.284 7.864 -13.026 1.00 97.88 139 ALA A CA 1
ATOM 1112 C C . ALA A 1 139 ? -4.022 7.113 -11.905 1.00 97.88 139 ALA A C 1
ATOM 1114 O O . ALA A 1 139 ? -5.241 6.971 -11.965 1.00 97.88 139 ALA A O 1
ATOM 1115 N N . LEU A 1 140 ? -3.299 6.669 -10.873 1.00 98.56 140 LEU A N 1
ATOM 1116 C CA . LEU A 1 140 ? -3.880 5.949 -9.739 1.00 98.56 140 LEU A CA 1
ATOM 1117 C C . LEU A 1 140 ? -4.624 6.891 -8.775 1.00 98.56 140 LEU A C 1
ATOM 1119 O O . LEU A 1 140 ? -5.695 6.528 -8.286 1.00 98.56 140 LEU A O 1
ATOM 1123 N N . GLU A 1 141 ? -4.105 8.103 -8.534 1.00 98.19 141 GLU A N 1
ATOM 1124 C CA . GLU A 1 141 ? -4.775 9.132 -7.718 1.00 98.19 141 GLU A CA 1
ATOM 1125 C C . GLU A 1 141 ? -6.122 9.538 -8.316 1.00 98.19 141 GLU A C 1
ATOM 1127 O O . GLU A 1 141 ? -7.110 9.660 -7.589 1.00 98.19 141 GLU A O 1
ATOM 1132 N N . ARG A 1 142 ? -6.184 9.699 -9.643 1.00 98.19 142 ARG A N 1
ATOM 1133 C CA . ARG A 1 142 ? -7.406 10.089 -10.360 1.00 98.19 142 ARG A CA 1
ATOM 1134 C C . ARG A 1 142 ? -8.546 9.088 -10.178 1.00 98.19 142 ARG A C 1
ATOM 1136 O O . ARG A 1 142 ? -9.698 9.496 -10.073 1.00 98.19 142 ARG A O 1
ATOM 1143 N N . GLU A 1 143 ? -8.216 7.803 -10.090 1.00 98.31 143 GLU A N 1
ATOM 1144 C CA . GLU A 1 143 ? -9.175 6.717 -9.853 1.00 98.31 143 GLU A CA 1
ATOM 1145 C C . GLU A 1 143 ? -9.451 6.469 -8.356 1.00 98.31 143 GLU A C 1
ATOM 1147 O O . GLU A 1 143 ? -10.224 5.582 -7.989 1.00 98.31 143 GLU A O 1
ATOM 1152 N N . GLY A 1 144 ? -8.848 7.269 -7.471 1.00 97.75 144 GLY A N 1
ATOM 1153 C CA . GLY A 1 144 ? -9.176 7.318 -6.049 1.00 97.75 144 GLY A CA 1
ATOM 1154 C C . GLY A 1 144 ? -8.221 6.573 -5.118 1.00 97.75 144 GLY A C 1
ATOM 1155 O O . GLY A 1 144 ? -8.548 6.439 -3.938 1.00 97.75 144 GLY A O 1
ATOM 1156 N N . LEU A 1 145 ? -7.059 6.100 -5.587 1.00 98.62 145 LEU A N 1
ATOM 1157 C CA . LEU A 1 145 ? -6.014 5.618 -4.679 1.00 98.62 145 LEU A CA 1
ATOM 1158 C C . LEU A 1 145 ? -5.364 6.809 -3.967 1.00 98.62 145 LEU A C 1
ATOM 1160 O O . LEU A 1 145 ? -4.922 7.763 -4.601 1.00 98.62 145 LEU A O 1
ATOM 1164 N N . VAL A 1 146 ? -5.279 6.760 -2.641 1.00 98.75 146 VAL A N 1
ATOM 1165 C CA . VAL A 1 146 ? -4.681 7.834 -1.847 1.00 98.75 146 VAL A CA 1
ATOM 1166 C C . VAL A 1 146 ? -3.257 7.451 -1.479 1.00 98.75 146 VAL A C 1
ATOM 1168 O O . VAL A 1 146 ? -3.032 6.444 -0.820 1.00 98.75 146 VAL A O 1
ATOM 1171 N N . PHE A 1 147 ? -2.301 8.292 -1.858 1.00 98.62 147 PHE A N 1
ATOM 1172 C CA . PHE A 1 147 ? -0.907 8.208 -1.432 1.00 98.62 147 PHE A CA 1
ATOM 1173 C C . PHE A 1 147 ? -0.789 8.970 -0.107 1.00 98.62 147 PHE A C 1
ATOM 1175 O O . PHE A 1 147 ? -0.617 10.192 -0.091 1.00 98.62 147 PHE A O 1
ATOM 1182 N N . SER A 1 148 ? -1.034 8.272 1.005 1.00 98.62 148 SER A N 1
ATOM 1183 C CA . SER A 1 148 ? -1.184 8.872 2.337 1.00 98.62 148 SER A CA 1
ATOM 1184 C C . SER A 1 148 ? 0.132 9.054 3.087 1.00 98.62 148 SER A C 1
ATOM 1186 O O . SER A 1 148 ? 0.171 9.844 4.030 1.00 98.62 148 SER A O 1
ATOM 1188 N N . GLY A 1 149 ? 1.199 8.385 2.647 1.00 98.56 149 GLY A N 1
ATOM 1189 C CA . GLY A 1 149 ? 2.551 8.531 3.177 1.00 98.56 149 GLY A CA 1
ATOM 1190 C C . GLY A 1 149 ? 3.568 8.696 2.054 1.00 98.56 149 GLY A C 1
ATOM 1191 O O . GLY A 1 149 ? 3.577 7.883 1.127 1.00 98.56 149 GLY A O 1
ATOM 1192 N N . ILE A 1 150 ? 4.416 9.719 2.136 1.00 98.31 150 ILE A N 1
ATOM 1193 C CA . ILE A 1 150 ? 5.481 9.995 1.157 1.00 98.31 150 ILE A CA 1
ATOM 1194 C C . ILE A 1 150 ? 6.792 10.345 1.864 1.00 98.31 150 ILE A C 1
ATOM 1196 O O . ILE A 1 150 ? 6.770 10.850 2.984 1.00 98.31 150 ILE A O 1
ATOM 1200 N N . SER A 1 151 ? 7.939 10.101 1.234 1.00 96.44 151 SER A N 1
ATOM 1201 C CA . SER A 1 151 ? 9.210 10.612 1.759 1.00 96.44 151 SER A CA 1
ATOM 1202 C C . SER A 1 151 ? 9.227 12.153 1.741 1.00 96.44 151 SER A C 1
ATOM 1204 O O . SER A 1 151 ? 8.602 12.748 0.860 1.00 96.44 151 SER A O 1
ATOM 1206 N N . PRO A 1 152 ? 9.968 12.824 2.646 1.00 95.19 152 PRO A N 1
ATOM 1207 C CA . PRO A 1 152 ? 10.033 14.292 2.684 1.00 95.19 152 PRO A CA 1
ATOM 1208 C C . PRO A 1 152 ? 10.543 14.949 1.393 1.00 95.19 152 PRO A C 1
ATOM 1210 O O . PRO A 1 152 ? 10.203 16.085 1.079 1.00 95.19 152 PRO A O 1
ATOM 1213 N N . ASP A 1 153 ? 11.360 14.237 0.611 1.00 92.00 153 ASP A N 1
ATOM 1214 C CA . ASP A 1 153 ? 11.813 14.699 -0.706 1.00 92.00 153 ASP A CA 1
ATOM 1215 C C . ASP A 1 153 ? 10.809 14.407 -1.839 1.00 92.00 153 ASP A C 1
ATOM 1217 O O . ASP A 1 153 ? 11.079 14.708 -3.002 1.00 92.00 153 ASP A O 1
ATOM 1221 N N . GLY A 1 154 ? 9.658 13.813 -1.510 1.00 90.69 154 GLY A N 1
ATOM 1222 C CA . GLY A 1 154 ? 8.560 13.495 -2.418 1.00 90.69 154 GLY A CA 1
ATOM 1223 C C . GLY A 1 154 ? 8.834 12.349 -3.393 1.00 90.69 154 GLY A C 1
ATOM 1224 O O . GLY A 1 154 ? 7.984 12.078 -4.244 1.00 90.69 154 GLY A O 1
ATOM 1225 N N . LYS A 1 155 ? 9.994 11.685 -3.308 1.00 89.44 155 LYS A N 1
ATOM 1226 C CA . LYS A 1 155 ? 10.413 10.665 -4.284 1.00 89.44 155 LYS A CA 1
ATOM 1227 C C . LYS A 1 155 ? 9.772 9.309 -4.057 1.00 89.44 155 LYS A C 1
ATOM 1229 O O . LYS A 1 155 ? 9.483 8.606 -5.022 1.00 89.44 155 LYS A O 1
ATOM 1234 N N . PHE A 1 156 ? 9.584 8.930 -2.800 1.00 95.00 156 PHE A N 1
ATOM 1235 C CA . PHE A 1 156 ? 9.134 7.599 -2.438 1.00 95.00 156 PHE A CA 1
ATOM 1236 C C . PHE A 1 156 ? 7.716 7.628 -1.898 1.00 95.00 156 PHE A C 1
ATOM 1238 O O . PHE A 1 156 ? 7.320 8.512 -1.137 1.00 95.00 156 PHE A O 1
ATOM 1245 N N . ILE A 1 157 ? 6.953 6.622 -2.308 1.00 97.88 157 ILE A N 1
ATOM 1246 C CA . ILE A 1 157 ? 5.626 6.359 -1.777 1.00 97.88 157 ILE A CA 1
ATOM 1247 C C . ILE A 1 157 ? 5.768 5.344 -0.655 1.00 97.88 157 ILE A C 1
ATOM 1249 O O . ILE A 1 157 ? 6.256 4.236 -0.868 1.00 97.88 157 ILE A O 1
ATOM 1253 N N . GLU A 1 158 ? 5.298 5.722 0.525 1.00 98.44 158 GLU A N 1
ATOM 1254 C CA . GLU A 1 158 ? 5.479 4.953 1.751 1.00 98.44 158 GLU A CA 1
ATOM 1255 C C . GLU A 1 158 ? 4.207 4.265 2.210 1.00 98.44 158 GLU A C 1
ATOM 1257 O O . GLU A 1 158 ? 4.270 3.169 2.767 1.00 98.44 158 GLU A O 1
ATOM 1262 N N . ILE A 1 159 ? 3.057 4.909 1.994 1.00 98.88 159 ILE A N 1
ATOM 1263 C CA . ILE A 1 159 ? 1.748 4.386 2.375 1.00 98.88 159 ILE A CA 1
ATOM 1264 C C . ILE A 1 159 ? 0.737 4.722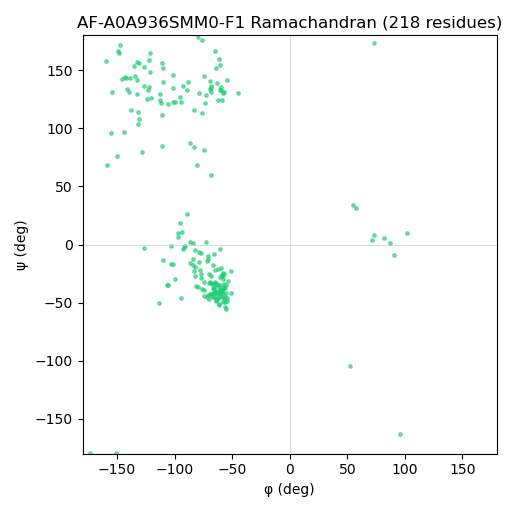 1.282 1.00 98.88 159 ILE A C 1
ATOM 1266 O O . ILE A 1 159 ? 0.656 5.864 0.821 1.00 98.88 159 ILE A O 1
ATOM 1270 N N . VAL A 1 160 ? -0.059 3.723 0.903 1.00 98.88 160 VAL A N 1
ATOM 1271 C CA . VAL A 1 160 ? -1.255 3.891 0.075 1.00 98.88 160 VAL A CA 1
ATOM 1272 C C . VAL A 1 160 ? -2.487 3.385 0.811 1.00 98.88 160 VAL A C 1
ATOM 1274 O O . VAL A 1 160 ? -2.429 2.427 1.585 1.00 98.88 160 VAL A O 1
ATOM 1277 N N . GLU A 1 161 ? -3.628 4.001 0.545 1.00 98.81 161 GLU A N 1
ATOM 1278 C CA . GLU A 1 161 ? -4.909 3.616 1.124 1.00 98.81 161 GLU A CA 1
ATOM 1279 C C . GLU A 1 161 ? -6.068 3.914 0.171 1.00 98.81 161 GLU A C 1
ATOM 1281 O O . GLU A 1 161 ? -5.923 4.636 -0.818 1.00 98.81 161 GLU A O 1
ATOM 1286 N N . LEU A 1 162 ? -7.238 3.353 0.472 1.00 98.69 162 LEU A N 1
ATOM 1287 C CA . LEU A 1 162 ? -8.486 3.779 -0.159 1.00 98.69 162 LEU A CA 1
ATOM 1288 C C . LEU A 1 162 ? -9.261 4.692 0.793 1.00 98.69 162 LEU A C 1
ATOM 1290 O O . LEU A 1 162 ? -9.260 4.439 2.001 1.00 98.69 162 LEU A O 1
ATOM 1294 N N . PRO A 1 163 ? -9.983 5.703 0.273 1.00 97.31 163 PRO A N 1
ATOM 1295 C CA . PRO A 1 163 ? -10.836 6.547 1.090 1.00 97.31 163 PRO A CA 1
ATOM 1296 C C . PRO A 1 163 ? -11.829 5.710 1.896 1.00 97.31 163 PRO A C 1
ATOM 1298 O O . PRO A 1 163 ? -12.422 4.760 1.377 1.00 97.31 163 PRO A O 1
ATOM 1301 N N . ARG A 1 164 ? -12.084 6.109 3.144 1.00 92.88 164 ARG A N 1
ATOM 1302 C CA . ARG A 1 164 ? -13.034 5.421 4.037 1.00 92.88 164 ARG A CA 1
ATOM 1303 C C . ARG A 1 164 ? -14.462 5.342 3.488 1.00 92.88 164 ARG A C 1
ATOM 1305 O O . ARG A 1 164 ? -15.214 4.442 3.851 1.00 92.88 164 ARG A O 1
ATOM 1312 N N . THR A 1 165 ? -14.838 6.279 2.621 1.00 93.88 165 THR A N 1
ATOM 1313 C CA . THR A 1 165 ? -16.116 6.275 1.892 1.00 93.88 165 THR A CA 1
ATOM 1314 C C . THR A 1 165 ? -16.202 5.143 0.867 1.00 93.88 165 THR A C 1
ATOM 1316 O O . THR A 1 165 ? -17.297 4.666 0.578 1.00 93.88 165 THR A O 1
ATOM 1319 N N . THR A 1 166 ? -15.058 4.686 0.355 1.00 94.56 166 THR A N 1
ATOM 1320 C CA . THR A 1 166 ? -14.936 3.611 -0.636 1.00 94.56 166 THR A CA 1
ATOM 1321 C C . THR A 1 166 ? -14.694 2.259 0.031 1.00 94.56 166 THR A C 1
ATOM 1323 O O . THR A 1 166 ? -15.347 1.274 -0.310 1.00 94.56 166 THR A O 1
ATOM 1326 N N . HIS A 1 167 ? -13.774 2.195 0.997 1.00 96.56 167 HIS A N 1
ATOM 1327 C CA . HIS A 1 167 ? -13.408 0.960 1.683 1.00 96.56 167 HIS A CA 1
ATOM 1328 C C . HIS A 1 167 ? -13.219 1.212 3.183 1.00 96.56 167 HIS A C 1
ATOM 1330 O O . HIS A 1 167 ? -12.487 2.126 3.553 1.00 96.56 167 HIS A O 1
ATOM 1336 N N . PRO A 1 168 ? -13.819 0.404 4.072 1.00 94.25 168 PRO A N 1
ATOM 1337 C CA . PRO A 1 168 ? -13.825 0.711 5.502 1.00 94.25 168 PRO A CA 1
ATOM 1338 C C . PRO A 1 168 ? -12.431 0.681 6.147 1.00 94.25 168 PRO A C 1
ATOM 1340 O O . PRO A 1 168 ? -12.170 1.456 7.061 1.00 94.25 168 PRO A O 1
ATOM 1343 N N . HIS A 1 169 ? -11.538 -0.197 5.678 1.00 97.81 169 HIS A N 1
ATOM 1344 C CA . HIS A 1 169 ? -10.137 -0.236 6.108 1.00 97.81 169 HIS A CA 1
ATOM 1345 C C . HIS A 1 169 ? -9.253 -0.878 5.028 1.00 97.81 169 HIS A C 1
ATOM 1347 O O . HIS A 1 169 ? -9.213 -2.099 4.910 1.00 97.81 169 HIS A O 1
ATOM 1353 N N . PHE A 1 170 ? -8.616 -0.077 4.175 1.00 98.75 170 PHE A N 1
ATOM 1354 C CA . PHE A 1 170 ? -7.646 -0.561 3.185 1.00 98.75 170 PHE A CA 1
ATOM 1355 C C . PHE A 1 170 ? -6.405 0.304 3.286 1.00 98.75 170 PHE A C 1
ATOM 1357 O O . PHE A 1 170 ? -6.447 1.464 2.886 1.00 98.75 170 PHE A O 1
ATOM 1364 N N . ILE A 1 171 ? -5.326 -0.253 3.820 1.00 98.88 171 ILE A N 1
ATOM 1365 C CA . ILE A 1 171 ? -4.056 0.449 3.972 1.00 98.88 171 ILE A CA 1
ATOM 1366 C C . ILE A 1 171 ? -2.915 -0.494 3.620 1.00 98.88 171 ILE A C 1
ATOM 1368 O O . ILE A 1 171 ? -2.971 -1.694 3.886 1.00 98.88 171 ILE A O 1
ATOM 1372 N N . ALA A 1 172 ? -1.873 0.029 2.996 1.00 98.88 172 ALA A N 1
ATOM 1373 C CA . ALA A 1 172 ? -0.668 -0.729 2.741 1.00 98.88 172 ALA A CA 1
ATOM 1374 C C . ALA A 1 172 ? 0.551 0.175 2.820 1.00 98.88 172 ALA A C 1
ATOM 1376 O O . ALA A 1 172 ? 0.495 1.319 2.379 1.00 98.88 172 ALA A O 1
ATOM 1377 N N . CYS A 1 173 ? 1.642 -0.344 3.370 1.00 98.81 173 CYS A N 1
ATOM 1378 C CA . CYS A 1 173 ? 2.876 0.403 3.549 1.00 98.81 173 CYS A CA 1
ATOM 1379 C C . CYS A 1 173 ? 4.080 -0.318 2.952 1.00 98.81 173 CYS A C 1
ATOM 1381 O O . CYS A 1 173 ? 4.115 -1.545 2.860 1.00 98.81 173 CYS A O 1
ATOM 1383 N N . GLN A 1 174 ? 5.083 0.461 2.566 1.00 98.44 174 GLN A N 1
ATOM 1384 C CA . GLN A 1 174 ? 6.320 -0.031 1.974 1.00 98.44 174 GLN A CA 1
ATOM 1385 C C . GLN A 1 174 ? 7.328 -0.503 3.043 1.00 98.44 174 GLN A C 1
ATOM 1387 O O . GLN A 1 174 ? 8.177 -1.360 2.787 1.00 98.44 174 GLN A O 1
ATOM 1392 N N . PHE A 1 175 ? 7.258 0.062 4.251 1.00 98.50 175 PHE A N 1
ATOM 1393 C CA . PHE A 1 175 ? 8.071 -0.335 5.406 1.00 98.50 175 PHE A CA 1
ATOM 1394 C C . PHE A 1 175 ? 7.597 -1.641 6.059 1.00 98.50 175 PHE A C 1
ATOM 1396 O O . PHE A 1 175 ? 6.588 -2.230 5.681 1.00 98.50 175 PHE A O 1
ATOM 1403 N N . HIS A 1 176 ? 8.355 -2.077 7.066 1.00 98.38 176 HIS A N 1
ATOM 1404 C CA . HIS A 1 176 ? 8.126 -3.260 7.890 1.00 98.38 176 HIS A CA 1
ATOM 1405 C C . HIS A 1 176 ? 7.752 -2.866 9.332 1.00 98.38 176 HIS A C 1
ATOM 1407 O O . HIS A 1 176 ? 8.627 -2.817 10.210 1.00 98.38 176 HIS A O 1
ATOM 1413 N N . PRO A 1 177 ? 6.465 -2.587 9.609 1.00 98.00 177 PRO A N 1
ATOM 1414 C CA . PRO A 1 177 ? 6.001 -2.209 10.946 1.00 98.00 177 PRO A CA 1
ATOM 1415 C C . PRO A 1 177 ? 6.227 -3.315 11.987 1.00 98.00 177 PRO A C 1
ATOM 1417 O O . PRO A 1 177 ? 6.340 -3.045 13.187 1.00 98.00 177 PRO A O 1
ATOM 1420 N N . GLU A 1 178 ? 6.374 -4.568 11.548 1.00 97.69 178 GLU A N 1
ATOM 1421 C CA . GLU A 1 178 ? 6.756 -5.698 12.396 1.00 97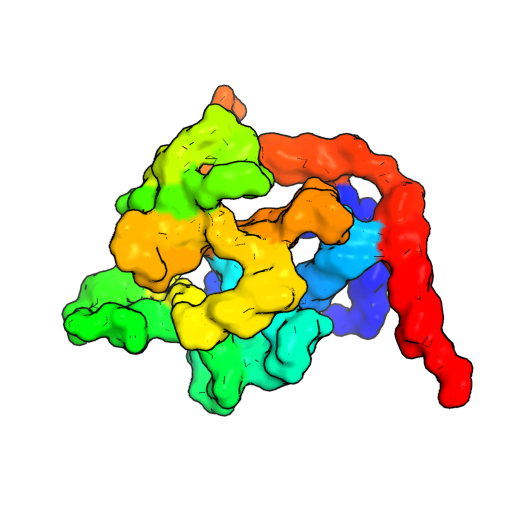.69 178 GLU A CA 1
ATOM 1422 C C . GLU A 1 178 ? 8.094 -5.489 13.117 1.00 97.69 178 GLU A C 1
ATOM 1424 O O . GLU A 1 178 ? 8.292 -6.044 14.194 1.00 97.69 178 GLU A O 1
ATOM 1429 N N . TYR A 1 179 ? 8.998 -4.655 12.589 1.00 96.56 179 TYR A N 1
ATOM 1430 C CA . TYR A 1 179 ? 10.290 -4.379 13.227 1.00 96.56 179 TYR A CA 1
ATOM 1431 C C . TYR A 1 179 ? 10.215 -3.384 14.386 1.00 96.56 179 TYR A C 1
ATOM 1433 O O . TYR A 1 179 ? 11.180 -3.279 15.147 1.00 96.56 179 TYR A O 1
ATOM 1441 N N . LYS A 1 180 ? 9.109 -2.645 14.517 1.00 96.62 180 LYS A N 1
ATOM 1442 C CA . LYS A 1 180 ? 8.884 -1.686 15.608 1.00 96.62 180 LYS A CA 1
ATOM 1443 C C . LYS A 1 180 ? 7.806 -2.140 16.591 1.00 96.62 180 LYS A C 1
ATOM 1445 O O . LYS A 1 180 ? 7.728 -1.580 17.681 1.00 96.62 180 LYS A O 1
ATOM 1450 N N . SER A 1 181 ? 7.021 -3.162 16.245 1.00 95.81 181 SER A N 1
ATOM 1451 C CA . SER A 1 181 ? 6.018 -3.742 17.141 1.00 95.81 181 SER A CA 1
ATOM 1452 C C . SER A 1 181 ? 6.668 -4.478 18.317 1.00 95.81 181 SER A C 1
ATOM 1454 O O . SER A 1 181 ? 7.551 -5.314 18.125 1.00 95.81 181 SER A O 1
ATOM 1456 N N . LYS A 1 182 ? 6.206 -4.210 19.542 1.00 94.62 182 LYS A N 1
ATOM 1457 C CA . LYS A 1 182 ? 6.700 -4.836 20.780 1.00 94.62 182 LYS A CA 1
ATOM 1458 C C . LYS A 1 182 ? 5.558 -5.530 21.533 1.00 94.62 182 LYS A C 1
ATOM 1460 O O . LYS A 1 182 ? 4.404 -5.149 21.362 1.00 94.62 182 LYS A O 1
ATOM 1465 N N . PRO A 1 183 ? 5.846 -6.498 22.426 1.00 91.38 183 PRO A N 1
ATOM 1466 C CA . PRO A 1 183 ? 4.804 -7.206 23.179 1.00 91.38 183 PRO A CA 1
ATOM 1467 C C . PRO A 1 183 ? 3.876 -6.310 24.013 1.00 91.38 183 PRO A C 1
ATOM 1469 O O . PRO A 1 183 ? 2.702 -6.626 24.157 1.00 91.38 183 PRO A O 1
ATOM 1472 N N . LEU A 1 184 ? 4.399 -5.211 24.567 1.00 94.38 184 LEU A N 1
ATOM 1473 C CA . LEU A 1 184 ? 3.640 -4.263 25.399 1.00 94.38 184 LEU A CA 1
ATOM 1474 C C . LEU A 1 184 ? 3.267 -2.971 24.658 1.00 94.38 184 LEU A C 1
ATOM 1476 O O . LEU A 1 184 ? 2.647 -2.093 25.244 1.00 94.38 184 LEU A O 1
ATOM 1480 N N . ASP A 1 185 ? 3.678 -2.848 23.399 1.00 94.25 185 ASP A N 1
ATOM 1481 C CA . ASP A 1 185 ? 3.505 -1.650 22.581 1.00 94.25 185 ASP A CA 1
ATOM 1482 C C . ASP A 1 185 ? 3.390 -2.099 21.120 1.00 94.25 185 ASP A C 1
ATOM 1484 O O . ASP A 1 185 ? 4.362 -2.137 20.357 1.00 94.25 185 ASP A O 1
ATOM 1488 N N . ALA A 1 186 ? 2.205 -2.618 20.792 1.00 97.31 186 ALA A N 1
ATOM 1489 C CA . ALA A 1 186 ? 1.911 -3.138 19.468 1.00 97.31 186 ALA A CA 1
ATOM 1490 C C . ALA A 1 186 ? 1.879 -1.987 18.462 1.00 97.31 186 ALA A C 1
ATOM 1492 O O . ALA A 1 186 ? 1.275 -0.944 18.712 1.00 97.31 186 ALA A O 1
ATOM 1493 N N . HIS A 1 187 ? 2.499 -2.194 17.301 1.00 98.44 187 HIS A N 1
ATOM 1494 C CA . HIS A 1 187 ? 2.578 -1.148 16.291 1.00 98.44 187 HIS A CA 1
ATOM 1495 C C . HIS A 1 187 ? 1.167 -0.699 15.849 1.00 98.44 187 HIS A C 1
ATOM 1497 O O . HIS A 1 187 ? 0.321 -1.559 15.572 1.00 98.44 187 HIS A O 1
ATOM 1503 N N . PRO A 1 188 ? 0.903 0.617 15.719 1.00 98.25 188 PRO A N 1
ATOM 1504 C CA . PRO A 1 188 ? -0.446 1.152 15.522 1.00 98.25 188 PRO A CA 1
ATOM 1505 C C . PRO A 1 188 ? -1.167 0.584 14.291 1.00 98.25 188 PRO A C 1
ATOM 1507 O O . PRO A 1 188 ? -2.353 0.278 14.380 1.00 98.25 188 PRO A O 1
ATOM 1510 N N . LEU A 1 189 ? -0.459 0.334 13.179 1.00 98.38 189 LEU A N 1
ATOM 1511 C CA . LEU A 1 189 ? -1.044 -0.329 11.999 1.00 98.38 189 LEU A CA 1
ATOM 1512 C C . LEU A 1 189 ? -1.607 -1.732 12.297 1.00 98.38 189 LEU A C 1
ATOM 1514 O O . LEU A 1 189 ? -2.682 -2.063 11.803 1.00 98.38 189 LEU A O 1
ATOM 1518 N N . PHE A 1 190 ? -0.942 -2.548 13.126 1.00 98.38 190 PHE A N 1
ATOM 1519 C CA . PHE A 1 190 ? -1.474 -3.869 13.494 1.00 98.38 190 PHE A CA 1
ATOM 1520 C C . PHE A 1 190 ? -2.683 -3.744 14.417 1.00 98.38 190 PHE A C 1
ATOM 1522 O O . PHE A 1 190 ? -3.681 -4.433 14.214 1.00 98.38 190 PHE A O 1
ATOM 1529 N N . THR A 1 191 ? -2.616 -2.849 15.405 1.00 97.56 191 THR A N 1
ATOM 1530 C CA . THR A 1 191 ? -3.730 -2.601 16.328 1.00 97.56 191 THR A CA 1
ATOM 1531 C C . THR A 1 191 ? -4.969 -2.120 15.571 1.00 97.56 191 THR A C 1
ATOM 1533 O O . THR A 1 191 ? -6.062 -2.642 15.783 1.00 97.56 191 THR A O 1
ATOM 1536 N N . ALA A 1 192 ? -4.796 -1.189 14.628 1.00 97.69 192 ALA A N 1
ATOM 1537 C CA . ALA A 1 192 ? -5.871 -0.684 13.782 1.00 97.69 192 ALA A CA 1
ATOM 1538 C C . ALA A 1 192 ? -6.445 -1.765 12.853 1.00 97.69 192 ALA A C 1
ATOM 1540 O O . ALA A 1 192 ? -7.664 -1.874 12.724 1.00 97.69 192 ALA A O 1
ATOM 1541 N N . PHE A 1 193 ? -5.589 -2.604 12.262 1.00 98.06 193 PHE A N 1
ATOM 1542 C CA . PHE A 1 193 ? -6.013 -3.717 11.413 1.00 98.06 193 PHE A CA 1
ATOM 1543 C C . PHE A 1 193 ? -6.855 -4.749 12.181 1.00 98.06 193 PHE A C 1
ATOM 1545 O O . PHE A 1 193 ? -7.929 -5.143 11.724 1.00 98.06 193 PHE A O 1
ATOM 1552 N N . VAL A 1 194 ? -6.417 -5.148 13.381 1.00 97.12 194 VAL A N 1
ATOM 1553 C CA . VAL A 1 194 ? -7.171 -6.080 14.240 1.00 97.12 194 VAL A CA 1
ATOM 1554 C C . VAL A 1 194 ? -8.483 -5.452 14.713 1.00 97.12 194 VAL A C 1
ATOM 1556 O O . VAL A 1 194 ? -9.522 -6.113 14.686 1.00 97.12 194 VAL A O 1
ATOM 1559 N N . ALA A 1 195 ? -8.473 -4.170 15.089 1.00 96.12 195 ALA A N 1
ATOM 1560 C CA . ALA A 1 195 ? -9.690 -3.450 15.456 1.00 96.12 195 ALA A CA 1
ATOM 1561 C C . ALA A 1 195 ? -10.692 -3.391 14.290 1.00 96.12 195 ALA A C 1
ATOM 1563 O O . ALA A 1 195 ? -11.884 -3.619 14.493 1.00 96.12 195 ALA A O 1
ATOM 1564 N N . ALA A 1 196 ? -10.218 -3.161 13.063 1.00 95.69 196 ALA A N 1
ATOM 1565 C CA . ALA A 1 196 ? -11.055 -3.171 11.866 1.00 95.69 196 ALA A CA 1
ATOM 1566 C C . ALA A 1 196 ? -11.638 -4.560 11.564 1.00 95.69 196 ALA A C 1
ATOM 1568 O O . ALA A 1 196 ? -12.795 -4.660 11.152 1.00 95.69 196 ALA A O 1
ATOM 1569 N N . ALA A 1 197 ? -10.866 -5.626 11.799 1.00 94.19 197 ALA A N 1
ATOM 1570 C CA . ALA A 1 197 ? -11.334 -7.005 11.668 1.00 94.19 197 ALA A CA 1
ATOM 1571 C C . ALA A 1 197 ? -12.459 -7.324 12.668 1.00 94.19 197 ALA A C 1
ATOM 1573 O O . ALA A 1 197 ? -13.452 -7.954 12.300 1.00 94.19 197 ALA A O 1
ATOM 1574 N N . TRP A 1 198 ? -12.310 -6.858 13.913 1.00 91.56 198 TRP A N 1
ATOM 1575 C CA . TRP A 1 198 ? -13.266 -7.073 15.002 1.00 91.56 198 TRP A CA 1
ATOM 1576 C C . TRP A 1 198 ? -14.537 -6.221 14.872 1.00 91.56 198 TRP A C 1
ATOM 1578 O O . TRP A 1 198 ? -15.635 -6.689 15.162 1.00 91.56 198 TRP A O 1
ATOM 1588 N N . GLY A 1 199 ? -14.400 -4.967 14.432 1.00 83.62 199 GLY A N 1
ATOM 1589 C CA . GLY A 1 199 ? -15.484 -3.981 14.396 1.00 83.62 199 GLY A CA 1
ATOM 1590 C C . GLY A 1 199 ? -16.487 -4.137 13.249 1.00 83.62 199 GLY A C 1
ATOM 1591 O O . GLY A 1 199 ? -17.484 -3.422 13.234 1.00 83.62 199 GLY A O 1
ATOM 1592 N N . GLN A 1 200 ? -16.253 -5.041 12.291 1.00 70.75 200 GLN A N 1
ATOM 1593 C CA . GLN A 1 200 ? -17.149 -5.244 11.147 1.00 70.75 200 GLN A CA 1
ATOM 1594 C C . GLN A 1 200 ? -17.973 -6.536 11.253 1.00 70.75 200 GLN A C 1
ATOM 1596 O O . GLN A 1 200 ? -17.400 -7.634 11.244 1.00 70.75 200 GLN A O 1
ATOM 1601 N N . PRO A 1 201 ? -19.318 -6.455 11.257 1.00 68.81 201 PRO A N 1
ATOM 1602 C CA . PRO A 1 201 ? -20.177 -7.635 11.204 1.00 68.81 201 PRO A CA 1
ATOM 1603 C C . PRO A 1 201 ? -19.953 -8.468 9.928 1.00 68.81 201 PRO A C 1
ATOM 1605 O O . PRO A 1 201 ? -19.952 -7.946 8.811 1.00 68.81 201 PRO A O 1
ATOM 1608 N N . ARG A 1 202 ? -19.814 -9.796 10.068 1.00 66.81 202 ARG A N 1
ATOM 1609 C CA . ARG A 1 202 ? -19.608 -10.728 8.932 1.00 66.81 202 ARG A CA 1
ATOM 1610 C C . ARG A 1 202 ? -20.706 -10.634 7.867 1.00 66.81 202 ARG A C 1
ATOM 1612 O O . ARG A 1 202 ? -20.410 -10.709 6.677 1.00 66.81 202 ARG A O 1
ATOM 1619 N N . GLU A 1 203 ? -21.956 -10.428 8.273 1.00 66.00 203 GLU A N 1
ATOM 1620 C CA . GLU A 1 203 ? -23.098 -10.387 7.349 1.00 66.00 203 GLU A CA 1
ATOM 1621 C C . GLU A 1 203 ? -23.098 -9.166 6.417 1.00 66.00 203 GLU A C 1
ATOM 1623 O O . GLU A 1 203 ? -23.468 -9.288 5.246 1.00 66.00 203 GLU A O 1
ATOM 1628 N N . GLU A 1 204 ? -22.602 -8.015 6.876 1.00 67.00 204 GLU A N 1
ATOM 1629 C CA . GLU A 1 204 ? -22.468 -6.809 6.045 1.00 67.00 204 GLU A CA 1
ATOM 1630 C C . GLU A 1 204 ? -21.384 -6.972 4.966 1.00 67.00 204 GLU A C 1
ATOM 1632 O O . GLU A 1 204 ? -21.534 -6.484 3.845 1.00 67.00 204 GLU A O 1
ATOM 1637 N N . ARG A 1 205 ? -20.324 -7.737 5.256 1.00 66.88 205 ARG A N 1
ATOM 1638 C CA . ARG A 1 205 ? -19.277 -8.085 4.277 1.00 66.88 205 ARG A CA 1
ATOM 1639 C C . ARG A 1 205 ? -19.782 -9.091 3.246 1.00 66.88 205 ARG A C 1
ATOM 1641 O O . ARG A 1 205 ? -19.604 -8.897 2.042 1.00 66.88 205 ARG A O 1
ATOM 1648 N N . LYS A 1 206 ? -20.488 -10.138 3.695 1.00 64.94 206 LYS A N 1
ATOM 1649 C CA . LYS A 1 206 ? -21.070 -11.152 2.800 1.00 64.94 206 LYS A CA 1
ATOM 1650 C C . LYS A 1 206 ? -22.126 -10.561 1.867 1.00 64.94 206 LYS A C 1
ATOM 1652 O O . LYS A 1 206 ? -22.278 -11.043 0.746 1.00 64.94 206 LYS A O 1
ATOM 1657 N N . SER A 1 207 ? -22.893 -9.559 2.300 1.00 65.81 207 SER A N 1
ATOM 1658 C CA . SER A 1 207 ? -23.874 -8.894 1.432 1.00 65.81 207 SER A CA 1
ATOM 1659 C C . SER A 1 207 ? -23.193 -8.062 0.337 1.00 65.81 207 SER A C 1
ATOM 1661 O O . SER A 1 207 ? -23.571 -8.189 -0.830 1.00 65.81 207 SER A O 1
ATOM 1663 N N . ARG A 1 208 ? -22.129 -7.312 0.670 1.00 69.50 208 ARG A N 1
ATOM 1664 C CA . ARG A 1 208 ? -21.301 -6.571 -0.301 1.00 69.50 208 ARG A CA 1
ATOM 1665 C C . ARG A 1 208 ? -20.639 -7.509 -1.309 1.00 69.50 208 ARG A C 1
ATOM 1667 O O . ARG A 1 208 ? -20.851 -7.346 -2.508 1.00 69.50 208 ARG A O 1
ATOM 1674 N N . ALA A 1 209 ? -19.942 -8.548 -0.843 1.00 64.12 209 ALA A N 1
ATOM 1675 C CA . ALA A 1 209 ? -19.303 -9.538 -1.714 1.00 64.12 209 ALA A CA 1
ATOM 1676 C C . ALA A 1 209 ? -20.307 -10.204 -2.682 1.00 64.12 209 ALA A C 1
ATOM 1678 O O . ALA A 1 209 ? -20.068 -10.276 -3.891 1.00 64.12 209 ALA A O 1
ATOM 1679 N N . ARG A 1 210 ? -21.487 -10.609 -2.182 1.00 63.56 210 ARG A N 1
ATOM 1680 C CA . ARG A 1 210 ? -22.548 -11.227 -3.000 1.00 63.56 210 ARG A CA 1
ATOM 1681 C C . ARG A 1 210 ? -23.153 -10.263 -4.023 1.00 63.56 210 ARG A C 1
ATOM 1683 O O . ARG A 1 210 ? -23.359 -10.670 -5.166 1.00 63.56 210 ARG A O 1
ATOM 1690 N N . CYS A 1 211 ? -23.399 -9.004 -3.656 1.00 58.84 211 CYS A N 1
ATOM 1691 C CA . CYS A 1 211 ? -23.907 -7.984 -4.581 1.00 58.84 211 CYS A CA 1
ATOM 1692 C C . CYS A 1 211 ? -22.951 -7.778 -5.773 1.00 58.84 211 CYS A C 1
ATOM 1694 O O . CYS A 1 211 ? -23.382 -7.732 -6.924 1.00 58.84 211 CYS A O 1
ATOM 1696 N N . PHE A 1 212 ? -21.640 -7.783 -5.512 1.00 56.59 212 PHE A N 1
ATOM 1697 C CA . PHE A 1 212 ? -20.614 -7.640 -6.547 1.00 56.59 212 PHE A CA 1
ATOM 1698 C C . PHE A 1 212 ? -20.411 -8.882 -7.425 1.00 56.59 212 PHE A C 1
ATOM 1700 O O . PHE A 1 212 ? -20.094 -8.736 -8.605 1.00 56.59 212 PHE A O 1
ATOM 1707 N N . SER A 1 213 ? -20.589 -10.095 -6.893 1.00 54.38 213 SER A N 1
ATOM 1708 C CA . SER A 1 213 ? -20.512 -11.326 -7.701 1.00 54.38 213 SER A CA 1
ATOM 1709 C C . SER A 1 213 ? -21.626 -11.404 -8.760 1.00 54.38 213 SER A C 1
ATOM 1711 O O . SER A 1 213 ? -21.411 -11.895 -9.867 1.00 54.38 213 SER A O 1
ATOM 1713 N N . ARG A 1 214 ? -22.811 -10.848 -8.463 1.00 52.53 214 ARG A N 1
ATOM 1714 C CA . ARG A 1 214 ? -23.983 -10.885 -9.354 1.00 52.53 214 ARG A CA 1
ATOM 1715 C C . ARG A 1 214 ? -23.911 -9.896 -10.514 1.00 52.53 214 ARG A C 1
ATOM 1717 O O . ARG A 1 214 ? -24.453 -10.195 -11.571 1.00 52.53 214 ARG A O 1
ATOM 1724 N N . SER A 1 215 ? -23.222 -8.764 -10.363 1.00 48.38 215 SER A N 1
ATOM 1725 C CA . SER A 1 215 ? -23.072 -7.780 -11.447 1.00 48.38 215 SER A CA 1
ATOM 1726 C C . SER A 1 215 ? -22.149 -8.239 -12.584 1.00 48.38 215 SER A C 1
ATOM 1728 O O . SER A 1 215 ? -22.153 -7.624 -13.642 1.00 48.38 215 SER A O 1
ATOM 1730 N N . HIS A 1 216 ? -21.381 -9.318 -12.389 1.00 48.16 216 HIS A N 1
ATOM 1731 C CA . HIS A 1 216 ? -20.453 -9.860 -13.392 1.00 48.16 216 HIS A CA 1
ATOM 1732 C C . HIS A 1 216 ? -20.989 -11.093 -14.142 1.00 48.16 216 HIS A C 1
ATOM 1734 O O . HIS A 1 216 ? -20.487 -11.397 -15.217 1.00 48.16 216 HIS A O 1
ATOM 1740 N N . ASN A 1 217 ? -22.031 -11.760 -13.629 1.00 39.00 217 ASN A N 1
ATOM 1741 C CA . ASN A 1 217 ? -22.739 -12.839 -14.340 1.00 39.00 217 ASN A CA 1
ATOM 1742 C C . ASN A 1 217 ? -23.967 -12.333 -15.127 1.00 39.00 217 ASN A C 1
ATOM 1744 O O . ASN A 1 217 ? -24.784 -13.128 -15.586 1.00 39.00 217 ASN A O 1
ATOM 1748 N N . GLY A 1 218 ? -24.118 -11.013 -15.267 1.00 30.08 218 GLY A N 1
ATOM 1749 C CA . GLY A 1 218 ? -25.190 -10.382 -16.030 1.00 30.08 218 GLY A CA 1
ATOM 1750 C C . GLY A 1 218 ? -24.874 -10.326 -17.518 1.00 30.08 218 GLY A C 1
ATOM 1751 O O . GLY A 1 218 ? -24.406 -9.307 -18.015 1.00 30.08 218 GLY A O 1
ATOM 1752 N N . SER A 1 219 ? -25.161 -11.418 -18.220 1.00 29.89 219 SER A N 1
ATOM 1753 C CA . SER A 1 219 ? -25.544 -11.379 -19.630 1.00 29.89 219 SER A CA 1
ATOM 1754 C C . SER A 1 219 ? -26.801 -10.517 -19.803 1.00 29.89 219 SER A C 1
ATOM 1756 O O . SER A 1 219 ? -27.831 -10.820 -19.195 1.00 29.89 219 SER A O 1
ATOM 1758 N N . CYS A 1 220 ? -26.717 -9.501 -20.658 1.00 32.00 220 CYS A N 1
ATOM 1759 C CA . CYS A 1 220 ? -27.767 -9.218 -21.632 1.00 32.00 220 CYS A CA 1
ATOM 1760 C C . CYS A 1 220 ? -27.187 -9.547 -23.005 1.00 32.00 220 CYS A C 1
ATOM 1762 O O . CYS A 1 220 ? -26.050 -9.090 -23.265 1.00 32.00 220 CYS A O 1
#

Solvent-accessible surface area (backbone atoms only — not comparable to full-atom values): 12083 Å² total; per-residue (Å²): 132,68,98,57,54,66,72,70,49,68,83,54,56,51,49,74,38,60,62,74,77,72,64,79,62,48,76,56,52,36,49,53,48,53,48,24,68,65,26,45,35,25,35,43,19,26,26,45,20,24,55,44,45,54,29,40,43,34,28,76,71,64,65,39,68,63,33,30,35,44,83,68,39,76,81,36,91,37,51,48,25,31,54,36,47,83,77,39,102,44,89,52,88,69,50,55,48,50,69,48,76,44,61,31,34,34,39,82,100,32,70,65,18,57,56,56,75,65,43,57,61,49,75,44,40,34,80,47,40,66,38,62,38,70,88,51,46,63,60,42,41,75,75,50,46,38,75,33,19,25,27,85,85,67,72,45,67,39,24,40,30,44,51,64,93,78,23,76,42,37,41,21,26,47,36,44,62,75,80,70,39,40,98,93,50,64,32,46,70,60,54,50,50,52,49,50,27,69,73,50,64,68,67,67,36,53,50,40,37,52,57,59,58,53,70,73,71,62,81,128